Protein AF-0000000066665500 (afdb_homodimer)

Structure (mmCIF, N/CA/C/O backbone):
data_AF-0000000066665500-model_v1
#
loop_
_entity.id
_entity.type
_entity.pdbx_description
1 polymer 'Putative HTH-type transcriptional regulator ybzH'
#
loop_
_atom_site.group_PDB
_atom_site.id
_atom_site.type_symbol
_atom_site.label_atom_id
_atom_site.label_alt_id
_atom_site.label_comp_id
_atom_site.label_asym_id
_atom_site.label_entity_id
_atom_site.label_seq_id
_atom_site.pdbx_PDB_ins_code
_atom_site.Cartn_x
_atom_site.Cartn_y
_atom_site.Cartn_z
_atom_site.occupancy
_atom_site.B_iso_or_equiv
_atom_site.auth_seq_id
_atom_site.auth_comp_id
_atom_site.auth_asym_id
_atom_site.auth_atom_id
_atom_site.pdbx_PDB_model_num
ATOM 1 N N . MET A 1 1 ? -3.531 8.367 -9.125 1 62.59 1 MET A N 1
ATOM 2 C CA . MET A 1 1 ? -2.086 8.25 -8.945 1 62.59 1 MET A CA 1
ATOM 3 C C . MET A 1 1 ? -1.649 6.789 -8.984 1 62.59 1 MET A C 1
ATOM 5 O O . MET A 1 1 ? -2.24 5.941 -8.312 1 62.59 1 MET A O 1
ATOM 9 N N . PRO A 1 2 ? -0.661 6.43 -9.938 1 83.44 2 PRO A N 1
ATOM 10 C CA . PRO A 1 2 ? -0.211 5.043 -10.078 1 83.44 2 PRO A CA 1
ATOM 11 C C . PRO A 1 2 ? 0.174 4.406 -8.742 1 83.44 2 PRO A C 1
ATOM 13 O O . PRO A 1 2 ? -0.09 3.221 -8.523 1 83.44 2 PRO A O 1
ATOM 16 N N . VAL A 1 3 ? 0.497 5.223 -7.816 1 91.31 3 VAL A N 1
ATOM 17 C CA . VAL A 1 3 ? 0.988 4.711 -6.543 1 91.31 3 VAL A CA 1
ATOM 18 C C . VAL A 1 3 ? -0.184 4.207 -5.699 1 91.31 3 VAL A C 1
ATOM 20 O O . VAL A 1 3 ? -0.068 3.199 -5 1 91.31 3 VAL A O 1
ATOM 23 N N . LEU A 1 4 ? -1.317 4.926 -5.844 1 94.5 4 LEU A N 1
ATOM 24 C CA . LEU A 1 4 ? -2.498 4.531 -5.082 1 94.5 4 LEU A CA 1
ATOM 25 C C . LEU A 1 4 ? -2.941 3.123 -5.457 1 94.5 4 LEU A C 1
ATOM 27 O O . LEU A 1 4 ? -3.146 2.279 -4.582 1 94.5 4 LEU A O 1
ATOM 31 N N . ASP A 1 5 ? -3.027 2.844 -6.699 1 95.44 5 ASP A N 1
ATOM 32 C CA . ASP A 1 5 ? -3.465 1.535 -7.176 1 95.44 5 ASP A CA 1
ATOM 33 C C . ASP A 1 5 ? -2.479 0.443 -6.77 1 95.44 5 ASP A C 1
ATOM 35 O O . ASP A 1 5 ? -2.883 -0.676 -6.449 1 95.44 5 ASP A O 1
ATOM 39 N N . GLU A 1 6 ? -1.251 0.781 -6.832 1 96.44 6 GLU A N 1
ATOM 40 C CA . GLU A 1 6 ? -0.214 -0.17 -6.441 1 96.44 6 GLU A CA 1
ATOM 41 C C . GLU A 1 6 ? -0.265 -0.462 -4.945 1 96.44 6 GLU A C 1
ATOM 43 O O . GLU A 1 6 ? -0.124 -1.613 -4.527 1 96.44 6 GLU A O 1
ATOM 48 N N . CYS A 1 7 ? -0.512 0.576 -4.156 1 96.56 7 CYS A N 1
ATOM 49 C CA . CYS A 1 7 ? -0.642 0.374 -2.717 1 96.56 7 CYS A CA 1
ATOM 50 C C . CYS A 1 7 ? -1.881 -0.451 -2.391 1 96.56 7 CYS A C 1
ATOM 52 O O . CYS A 1 7 ? -1.842 -1.321 -1.52 1 96.56 7 CYS A O 1
ATOM 54 N N . LYS A 1 8 ? -2.922 -0.231 -3.117 1 97.25 8 LYS A N 1
ATOM 55 C CA . LYS A 1 8 ? -4.133 -1.026 -2.947 1 97.25 8 LYS A CA 1
ATOM 56 C C . LYS A 1 8 ? -3.871 -2.498 -3.254 1 97.25 8 LYS A C 1
ATOM 58 O O . LYS A 1 8 ? -4.352 -3.381 -2.539 1 97.25 8 LYS A O 1
ATOM 63 N N . ALA A 1 9 ? -3.176 -2.658 -4.262 1 97.81 9 ALA A N 1
ATOM 64 C CA . ALA A 1 9 ? -2.873 -4.027 -4.672 1 97.81 9 ALA A CA 1
ATOM 65 C C . ALA A 1 9 ? -2.098 -4.766 -3.586 1 97.81 9 ALA A C 1
ATOM 67 O O . ALA A 1 9 ? -2.301 -5.965 -3.377 1 97.81 9 ALA A O 1
ATOM 68 N N . LEU A 1 10 ? -1.245 -4.082 -2.9 1 97.19 10 LEU A N 1
ATOM 69 C CA . LEU A 1 10 ? -0.374 -4.699 -1.904 1 97.19 10 LEU A CA 1
ATOM 70 C C . LEU A 1 10 ? -1.074 -4.789 -0.552 1 97.19 10 LEU A C 1
ATOM 72 O O . LEU A 1 10 ? -0.609 -5.492 0.348 1 97.19 10 LEU A O 1
ATOM 76 N N . ALA A 1 11 ? -2.201 -4.043 -0.414 1 97.38 11 ALA A N 1
ATOM 77 C CA . ALA A 1 11 ? -2.906 -3.967 0.862 1 97.38 11 ALA A CA 1
ATOM 78 C C . ALA A 1 11 ? -3.793 -5.191 1.071 1 97.38 11 ALA A C 1
ATOM 80 O O . ALA A 1 11 ? -4.965 -5.066 1.438 1 97.38 11 ALA A O 1
ATOM 81 N N . ASN A 1 12 ? -3.277 -6.328 0.796 1 97.56 12 ASN A N 1
ATOM 82 C CA . ASN A 1 12 ? -3.955 -7.613 0.946 1 97.56 12 ASN A CA 1
ATOM 83 C C . ASN A 1 12 ? -2.967 -8.734 1.264 1 97.56 12 ASN A C 1
ATOM 85 O O . ASN A 1 12 ? -1.97 -8.906 0.562 1 97.56 12 ASN A O 1
ATOM 89 N N . GLU A 1 13 ? -3.316 -9.461 2.309 1 96.69 13 GLU A N 1
ATOM 90 C CA . GLU A 1 13 ? -2.398 -10.484 2.797 1 96.69 13 GLU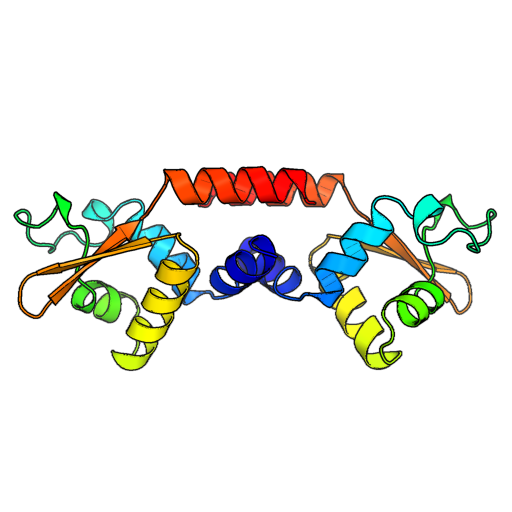 A CA 1
ATOM 91 C C . GLU A 1 13 ? -2.17 -11.562 1.743 1 96.69 13 GLU A C 1
ATOM 93 O O . GLU A 1 13 ? -1.034 -11.984 1.517 1 96.69 13 GLU A O 1
ATOM 98 N N . THR A 1 14 ? -3.184 -12.023 1.139 1 97.56 14 THR A N 1
ATOM 99 C CA . THR A 1 14 ? -3.084 -13.078 0.135 1 97.56 14 THR A CA 1
ATOM 100 C C . THR A 1 14 ? -2.238 -12.617 -1.049 1 97.56 14 THR A C 1
ATOM 102 O O . THR A 1 14 ? -1.395 -13.367 -1.544 1 97.56 14 THR A O 1
ATOM 105 N N . ARG A 1 15 ? -2.484 -11.43 -1.471 1 97.81 15 ARG A N 1
ATOM 106 C CA . ARG A 1 15 ? -1.729 -10.914 -2.607 1 97.81 15 ARG A CA 1
ATOM 107 C C . ARG A 1 15 ? -0.25 -10.781 -2.264 1 97.81 15 ARG A C 1
ATOM 109 O O . ARG A 1 15 ? 0.614 -11.039 -3.105 1 97.81 15 ARG A O 1
ATOM 116 N N . LEU A 1 16 ? 0.065 -10.414 -1.047 1 96.94 16 LEU A N 1
ATOM 117 C CA . LEU A 1 16 ? 1.457 -10.352 -0.616 1 96.94 16 LEU A CA 1
ATOM 118 C C . LEU A 1 16 ? 2.076 -11.75 -0.585 1 96.94 16 LEU A C 1
ATOM 120 O O . LEU A 1 16 ? 3.229 -11.93 -0.986 1 96.94 16 LEU A O 1
ATOM 124 N N . ARG A 1 17 ? 1.354 -12.688 -0.203 1 96.69 17 ARG A N 1
ATOM 125 C CA . ARG A 1 17 ? 1.838 -14.062 -0.164 1 96.69 17 ARG A CA 1
ATOM 126 C C . ARG A 1 17 ? 2.094 -14.594 -1.571 1 96.69 17 ARG A C 1
ATOM 128 O O . ARG A 1 17 ? 3.107 -15.25 -1.817 1 96.69 17 ARG A O 1
ATOM 135 N N . VAL A 1 18 ? 1.189 -14.273 -2.404 1 97.94 18 VAL A N 1
ATOM 136 C CA . VAL A 1 18 ? 1.33 -14.695 -3.795 1 97.94 18 VAL A CA 1
ATOM 137 C C . VAL A 1 18 ? 2.635 -14.148 -4.371 1 97.94 18 VAL A C 1
ATOM 139 O O . VAL A 1 18 ? 3.395 -14.883 -5.008 1 97.94 18 VAL A O 1
ATOM 142 N N . LEU A 1 19 ? 2.863 -12.93 -4.117 1 97.69 19 LEU A N 1
ATOM 143 C CA . LEU A 1 19 ? 4.094 -12.32 -4.621 1 97.69 19 LEU A CA 1
ATOM 144 C C . LEU A 1 19 ? 5.316 -12.992 -4.012 1 97.69 19 LEU A C 1
ATOM 146 O O . LEU A 1 19 ? 6.328 -13.188 -4.691 1 97.69 19 LEU A O 1
ATOM 150 N N . GLU A 1 20 ? 5.219 -13.281 -2.758 1 96.25 20 GLU A N 1
ATOM 151 C CA . GLU A 1 20 ? 6.305 -13.977 -2.078 1 96.25 20 GLU A CA 1
ATOM 152 C C . GLU A 1 20 ? 6.57 -15.336 -2.711 1 96.25 20 GLU A C 1
ATOM 154 O O . GLU A 1 20 ? 7.719 -15.695 -2.975 1 96.25 20 GLU A O 1
ATOM 159 N N . TRP A 1 21 ? 5.539 -16.078 -2.99 1 97.19 21 TRP A N 1
ATOM 160 C CA . TRP A 1 21 ? 5.676 -17.406 -3.586 1 97.19 21 TRP A CA 1
ATOM 161 C C . TRP A 1 21 ? 6.277 -17.312 -4.984 1 97.19 21 TRP A C 1
ATOM 163 O O . TRP A 1 21 ? 7.141 -18.125 -5.348 1 97.19 21 TRP A O 1
ATOM 173 N N . LEU A 1 22 ? 5.875 -16.312 -5.715 1 97 22 LEU A N 1
ATOM 174 C CA . LEU A 1 22 ? 6.285 -16.188 -7.113 1 97 22 LEU A CA 1
ATOM 175 C C . LEU A 1 22 ? 7.707 -15.648 -7.215 1 97 22 LEU A C 1
ATOM 177 O O . LEU A 1 22 ? 8.312 -15.68 -8.289 1 97 22 LEU A O 1
ATOM 181 N N . LYS A 1 23 ? 8.164 -15.133 -6.133 1 95.31 23 LYS A N 1
ATOM 182 C CA . LYS A 1 23 ? 9.562 -14.711 -6.094 1 95.31 23 LYS A CA 1
ATOM 183 C C . LYS A 1 23 ? 10.5 -15.906 -6.211 1 95.31 23 LYS A C 1
ATOM 185 O O . LYS A 1 23 ? 11.586 -15.797 -6.785 1 95.31 23 LYS A O 1
ATOM 190 N N . GLU A 1 24 ? 10.094 -17.016 -5.602 1 95 24 GLU A N 1
ATOM 191 C CA . GLU A 1 24 ? 10.836 -18.266 -5.66 1 95 24 GLU A CA 1
ATOM 192 C C . GLU A 1 24 ? 9.914 -19.438 -6.008 1 95 24 GLU A C 1
ATOM 194 O O . GLU A 1 24 ? 9.711 -20.344 -5.191 1 95 24 GLU A O 1
ATOM 199 N N . PRO A 1 25 ? 9.477 -19.5 -7.266 1 95.44 25 PRO A N 1
ATOM 200 C CA . PRO A 1 25 ? 8.461 -20.484 -7.641 1 95.44 25 PRO A CA 1
ATOM 201 C C . PRO A 1 25 ? 8.945 -21.922 -7.496 1 95.44 25 PRO A C 1
ATOM 203 O O . PRO A 1 25 ? 8.156 -22.812 -7.172 1 95.44 25 PRO A O 1
ATOM 206 N N . ASP A 1 26 ? 10.242 -22.156 -7.691 1 93.44 26 ASP A N 1
ATOM 207 C CA . ASP A 1 26 ? 10.773 -23.516 -7.613 1 93.44 26 ASP A CA 1
ATOM 208 C C . ASP A 1 26 ? 10.688 -24.062 -6.184 1 93.44 26 ASP A C 1
ATOM 210 O O . ASP A 1 26 ? 10.523 -25.266 -5.98 1 93.44 26 ASP A O 1
ATOM 214 N N . VAL A 1 27 ? 10.789 -23.172 -5.254 1 95.06 27 VAL A N 1
ATOM 215 C CA . VAL A 1 27 ? 10.742 -23.547 -3.844 1 95.06 27 VAL A CA 1
ATOM 216 C C . VAL A 1 27 ? 9.297 -23.719 -3.402 1 95.06 27 VAL A C 1
ATOM 218 O O . VAL A 1 27 ? 8.969 -24.672 -2.686 1 95.06 27 VAL A O 1
ATOM 221 N N . HIS A 1 28 ? 8.422 -22.922 -3.908 1 96.62 28 HIS A N 1
ATOM 222 C CA . HIS A 1 28 ? 7.059 -22.844 -3.381 1 96.62 28 HIS A CA 1
ATOM 223 C C . HIS A 1 28 ? 6.109 -23.719 -4.191 1 96.62 28 HIS A C 1
ATOM 225 O O . HIS A 1 28 ? 5.008 -24.047 -3.736 1 96.62 28 HIS A O 1
ATOM 231 N N . PHE A 1 29 ? 6.559 -23.984 -5.375 1 96.5 29 PHE A N 1
ATOM 232 C CA . PHE A 1 29 ? 5.785 -24.875 -6.242 1 96.5 29 PHE A CA 1
ATOM 233 C C . PHE A 1 29 ? 6.668 -25.953 -6.836 1 96.5 29 PHE A C 1
ATOM 235 O O . PHE A 1 29 ? 6.832 -26.031 -8.055 1 96.5 29 PHE A O 1
ATOM 242 N N . PRO A 1 30 ? 7.145 -26.781 -6.066 1 90.5 30 PRO A N 1
ATOM 243 C CA . PRO A 1 30 ? 8.039 -27.828 -6.562 1 90.5 30 PRO A CA 1
ATOM 244 C C . PRO A 1 30 ? 7.359 -28.75 -7.582 1 90.5 30 PRO A C 1
ATOM 246 O O . PRO A 1 30 ? 8.031 -29.312 -8.445 1 90.5 30 PRO A O 1
ATOM 249 N N . GLY A 1 31 ? 6.105 -28.969 -7.559 1 85.06 31 GLY A N 1
ATOM 250 C CA . GLY A 1 31 ? 5.379 -29.844 -8.453 1 85.06 31 GLY A CA 1
ATOM 251 C C . GLY A 1 31 ? 5 -29.188 -9.766 1 85.06 31 GLY A C 1
ATOM 252 O O . GLY A 1 31 ? 4.281 -29.781 -10.578 1 85.06 31 GLY A O 1
ATOM 253 N N . ARG A 1 32 ? 5.504 -27.969 -9.938 1 81.38 32 ARG A N 1
ATOM 254 C CA . ARG A 1 32 ? 5.145 -27.297 -11.18 1 81.38 32 ARG A CA 1
ATOM 255 C C . ARG A 1 32 ? 5.836 -27.953 -12.375 1 81.38 32 ARG A C 1
ATOM 257 O O . ARG A 1 32 ? 6.871 -28.609 -12.227 1 81.38 32 ARG A O 1
ATOM 264 N N . ALA A 1 33 ? 5.199 -28.031 -13.414 1 81.62 33 ALA A N 1
ATOM 265 C CA . ALA A 1 33 ? 5.742 -28.656 -14.617 1 81.62 33 ALA A CA 1
ATOM 266 C C . ALA A 1 33 ? 6.969 -27.891 -15.125 1 81.62 33 ALA A C 1
ATOM 268 O O . ALA A 1 33 ? 6.926 -26.672 -15.305 1 81.62 33 ALA A O 1
ATOM 269 N N . CYS A 1 34 ? 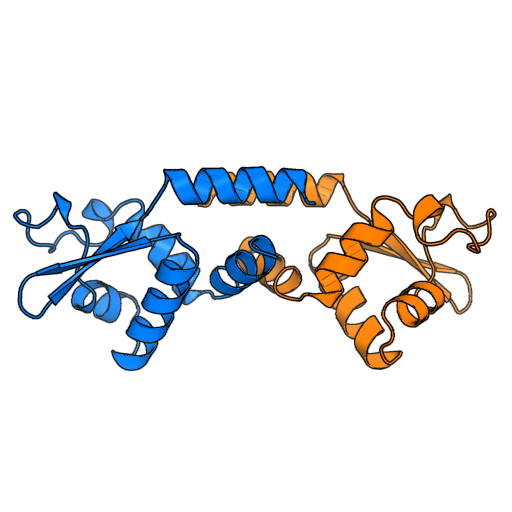8.016 -28.516 -15.375 1 77.31 34 CYS A N 1
ATOM 270 C CA . CYS A 1 34 ? 9.289 -27.938 -15.789 1 77.31 34 CYS A CA 1
ATOM 271 C C . CYS A 1 34 ? 9.172 -27.281 -17.156 1 77.31 34 CYS A C 1
ATOM 273 O O . CYS A 1 34 ? 9.828 -26.266 -17.422 1 77.31 34 CYS A O 1
ATOM 275 N N . ASP A 1 35 ? 8.273 -27.766 -17.984 1 80.75 35 ASP A N 1
ATOM 276 C CA . ASP A 1 35 ? 8.156 -27.297 -19.359 1 80.75 35 ASP A CA 1
ATOM 277 C C . ASP A 1 35 ? 7.539 -25.891 -19.406 1 80.75 35 ASP A C 1
ATOM 279 O O . ASP A 1 35 ? 7.68 -25.188 -20.391 1 80.75 35 ASP A O 1
ATOM 283 N N . THR A 1 36 ? 6.988 -25.484 -18.312 1 81.56 36 THR A N 1
ATOM 284 C CA . THR A 1 36 ? 6.316 -24.188 -18.297 1 81.56 36 THR A CA 1
ATOM 285 C C . THR A 1 36 ? 7.031 -23.219 -17.359 1 81.56 36 THR A C 1
ATOM 287 O O . THR A 1 36 ? 6.496 -22.172 -17.016 1 81.56 36 THR A O 1
ATOM 290 N N . ALA A 1 37 ? 8.219 -23.578 -17.016 1 85 37 ALA A N 1
ATOM 291 C CA . ALA A 1 37 ? 8.977 -22.781 -16.047 1 85 37 ALA A CA 1
ATOM 292 C C . ALA A 1 37 ? 9.141 -21.344 -16.516 1 85 37 ALA A C 1
ATOM 294 O O . ALA A 1 37 ? 9.102 -20.406 -15.711 1 85 37 ALA A O 1
ATOM 295 N N . GLU A 1 38 ? 9.305 -21.219 -17.797 1 88.88 38 GLU A N 1
ATOM 296 C CA . GLU A 1 38 ? 9.523 -19.875 -18.344 1 88.88 38 GLU A CA 1
ATOM 297 C C . GLU A 1 38 ? 8.25 -19.047 -18.297 1 88.88 38 GLU A C 1
ATOM 299 O O . GLU A 1 38 ? 8.312 -17.812 -18.219 1 88.88 38 GLU A O 1
ATOM 304 N N . LEU A 1 39 ? 7.137 -19.75 -18.266 1 92.5 39 LEU A N 1
ATOM 305 C CA . LEU A 1 39 ? 5.848 -19.062 -18.25 1 92.5 39 LEU A CA 1
ATOM 306 C C . LEU A 1 39 ? 5.461 -18.656 -16.844 1 92.5 39 LEU A C 1
ATOM 308 O O . LEU A 1 39 ? 4.648 -17.75 -16.641 1 92.5 39 LEU A O 1
ATOM 312 N N . GLY A 1 40 ? 6.023 -19.344 -15.859 1 95.44 40 GLY A N 1
ATOM 313 C CA . GLY A 1 40 ? 5.691 -19.094 -14.461 1 95.44 40 GLY A CA 1
ATOM 314 C C . GLY A 1 40 ? 4.863 -20.188 -13.828 1 95.44 40 GLY A C 1
ATOM 315 O O . GLY A 1 40 ? 5.121 -21.375 -14.047 1 95.44 40 GLY A O 1
ATOM 316 N N . VAL A 1 41 ? 3.979 -19.797 -12.938 1 97.31 41 VAL A N 1
ATOM 317 C CA . VAL A 1 41 ? 3.141 -20.734 -12.195 1 97.31 41 VAL A CA 1
ATOM 318 C C . VAL A 1 41 ? 1.683 -20.562 -12.617 1 97.31 41 VA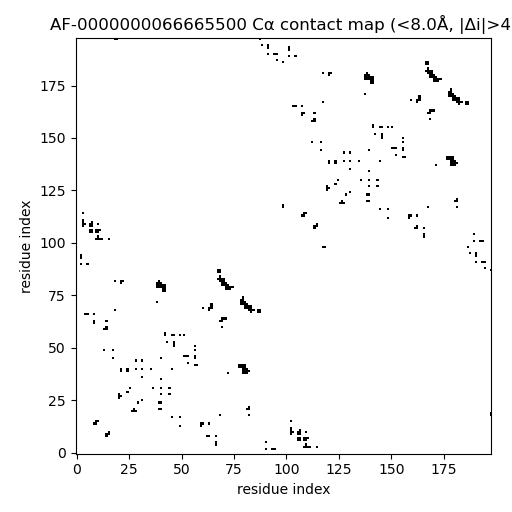L A C 1
ATOM 320 O O . VAL A 1 41 ? 1.195 -19.438 -12.758 1 97.31 41 VAL A O 1
ATOM 323 N N . CYS A 1 42 ? 0.977 -21.688 -12.875 1 96.5 42 CYS A N 1
ATOM 324 C CA . CYS A 1 42 ? -0.404 -21.578 -13.336 1 96.5 42 CYS A CA 1
ATOM 325 C C . CYS A 1 42 ? -1.329 -21.172 -12.195 1 96.5 42 CYS A C 1
ATOM 327 O O . CYS A 1 42 ? -1.071 -21.5 -11.031 1 96.5 42 CYS A O 1
ATOM 329 N N . ALA A 1 43 ? -2.406 -20.516 -12.539 1 96.75 43 ALA A N 1
ATOM 330 C CA . ALA A 1 43 ? -3.363 -19.984 -11.57 1 96.75 43 ALA A CA 1
ATOM 331 C C . ALA A 1 43 ? -3.885 -21.109 -10.664 1 96.75 43 ALA A C 1
ATO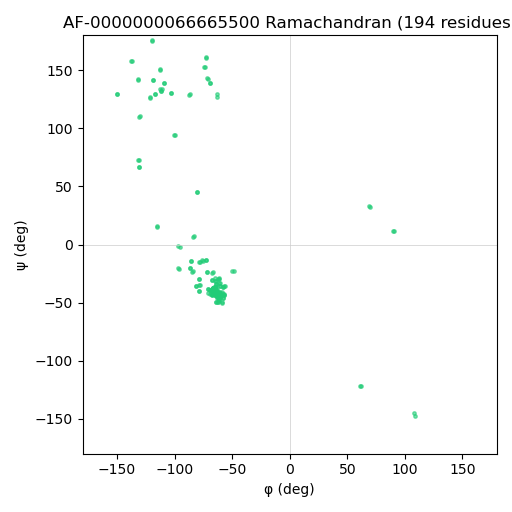M 333 O O . ALA A 1 43 ? -4.164 -20.875 -9.484 1 96.75 43 ALA A O 1
ATOM 334 N N . GLY A 1 44 ? -4.055 -22.281 -11.195 1 96.12 44 GLY A N 1
ATOM 335 C CA . GLY A 1 44 ? -4.578 -23.391 -10.422 1 96.12 44 GLY A CA 1
ATOM 336 C C . GLY A 1 44 ? -3.699 -23.781 -9.25 1 96.12 44 GLY A C 1
ATOM 337 O O . GLY A 1 44 ? -4.199 -24.016 -8.148 1 96.12 44 GLY A O 1
ATOM 338 N N . LEU A 1 45 ? -2.391 -23.859 -9.484 1 96.56 45 LEU A N 1
ATOM 339 C CA . LEU A 1 45 ? -1.449 -24.172 -8.414 1 96.56 45 LEU A CA 1
ATOM 340 C C . LEU A 1 45 ? -1.429 -23.062 -7.363 1 96.56 45 LEU A C 1
ATOM 342 O O . LEU A 1 45 ? -1.351 -23.344 -6.164 1 96.56 45 LEU A O 1
ATOM 346 N N . ILE A 1 46 ? -1.479 -21.828 -7.832 1 97.69 46 ILE A N 1
ATOM 347 C CA . ILE A 1 46 ? -1.519 -20.703 -6.918 1 97.69 46 ILE A CA 1
ATOM 348 C C . ILE A 1 46 ? -2.781 -20.766 -6.062 1 97.69 46 ILE A C 1
ATOM 350 O O . ILE A 1 46 ? -2.729 -20.547 -4.852 1 97.69 46 ILE A O 1
ATOM 354 N N . GLN A 1 47 ? -3.859 -21.094 -6.703 1 98 47 GLN A N 1
ATOM 355 C CA . GLN A 1 47 ? -5.141 -21.219 -6.02 1 98 47 GLN A CA 1
ATOM 356 C C . GLN A 1 47 ? -5.078 -22.266 -4.918 1 98 47 GLN A C 1
ATOM 358 O O . GLN A 1 47 ? -5.523 -22.031 -3.795 1 98 47 GLN A O 1
ATOM 363 N N . GLN A 1 48 ? -4.586 -23.438 -5.227 1 97.25 48 GLN A N 1
ATOM 364 C CA . GLN A 1 48 ? -4.469 -24.531 -4.273 1 97.25 48 GLN A CA 1
ATOM 365 C C . GLN A 1 48 ? -3.639 -24.125 -3.062 1 97.25 48 GLN A C 1
ATOM 367 O O . GLN A 1 48 ? -4.039 -24.359 -1.92 1 97.25 48 GLN A O 1
ATOM 372 N N . LYS A 1 49 ? -2.584 -23.453 -3.344 1 97.56 49 LYS A N 1
ATOM 373 C CA . LYS A 1 49 ? -1.704 -23.062 -2.248 1 97.56 49 LYS A CA 1
ATOM 374 C C . LYS A 1 49 ? -2.352 -21.984 -1.388 1 97.56 49 LYS A C 1
ATOM 376 O O . LYS A 1 49 ? -2.209 -21.984 -0.164 1 97.56 49 LYS A O 1
ATOM 381 N N . ALA A 1 50 ? -2.998 -21.016 -1.992 1 97.75 50 ALA A N 1
ATOM 382 C CA . ALA A 1 50 ? -3.652 -19.922 -1.281 1 97.75 50 ALA A CA 1
ATOM 383 C C . ALA A 1 50 ? -4.84 -20.438 -0.469 1 97.75 50 ALA A C 1
ATOM 385 O O . ALA A 1 50 ? -5.281 -19.766 0.475 1 97.75 50 ALA A O 1
ATOM 386 N N . GLY A 1 51 ? -5.383 -21.547 -0.863 1 97.88 51 GLY A N 1
ATOM 387 C CA . GLY A 1 51 ? -6.516 -22.125 -0.152 1 97.88 51 GLY A CA 1
ATOM 388 C C . GLY A 1 51 ? -7.785 -21.297 -0.299 1 97.88 51 GLY A C 1
ATOM 389 O O . GLY A 1 51 ? -8.539 -21.141 0.663 1 97.88 51 GLY A O 1
ATOM 390 N N . THR A 1 52 ? -7.961 -20.672 -1.405 1 97.12 52 THR A N 1
ATOM 391 C CA . THR A 1 52 ? -9.133 -19.859 -1.689 1 97.12 52 THR A CA 1
ATOM 392 C C . THR A 1 52 ? -9.891 -20.391 -2.896 1 97.12 52 THR A C 1
ATOM 394 O O . THR A 1 52 ? -9.477 -21.375 -3.51 1 97.12 52 THR A O 1
ATOM 397 N N . SER A 1 53 ? -10.984 -19.797 -3.18 1 97.94 53 SER A N 1
ATOM 398 C CA . SER A 1 53 ? -11.75 -20.172 -4.363 1 97.94 53 SER A CA 1
ATOM 399 C C . SER A 1 53 ? -11.062 -19.688 -5.641 1 97.94 53 SER A C 1
ATOM 401 O O . SER A 1 53 ? -10.219 -18.797 -5.594 1 97.94 53 SER A O 1
ATOM 403 N N . ALA A 1 54 ? -11.445 -20.297 -6.703 1 96.62 54 ALA A N 1
ATOM 404 C CA . ALA A 1 54 ? -10.938 -19.891 -8.008 1 96.62 54 ALA A CA 1
ATOM 405 C C . ALA A 1 54 ? -11.305 -18.453 -8.32 1 96.62 54 ALA A C 1
ATOM 407 O O . ALA A 1 54 ? -10.508 -17.703 -8.906 1 96.62 54 ALA A O 1
ATOM 408 N N . SER A 1 55 ? -12.484 -18.062 -8 1 97.5 55 SER A N 1
ATOM 409 C CA . SER A 1 55 ? -12.922 -16.688 -8.234 1 97.5 55 SER A CA 1
ATOM 410 C C . SER A 1 55 ? -12.094 -15.703 -7.414 1 97.5 55 SER A C 1
ATOM 412 O O . SER A 1 55 ? -11.703 -14.648 -7.914 1 97.5 55 SER A O 1
ATOM 414 N N . THR A 1 56 ? -11.828 -16.031 -6.164 1 97.88 56 THR A N 1
ATOM 415 C CA . THR A 1 56 ? -11.078 -15.164 -5.27 1 97.88 56 THR A CA 1
ATOM 416 C C . THR A 1 56 ? -9.648 -14.977 -5.762 1 97.88 56 THR A C 1
ATOM 418 O O . THR A 1 56 ? -9.164 -13.852 -5.875 1 97.88 56 THR A O 1
ATOM 421 N N . ILE A 1 57 ? -9.078 -16.109 -6.043 1 98.19 57 ILE A N 1
ATOM 422 C CA . ILE A 1 57 ? -7.688 -16.016 -6.465 1 98.19 57 ILE A CA 1
ATOM 423 C C . ILE A 1 57 ? -7.602 -15.312 -7.816 1 98.19 57 ILE A C 1
ATOM 425 O O . ILE A 1 57 ? -6.656 -14.57 -8.078 1 98.19 57 ILE A O 1
ATOM 429 N N . SER A 1 58 ? -8.516 -15.555 -8.711 1 98.12 58 SER A N 1
ATOM 430 C CA . SER A 1 58 ? -8.547 -14.867 -9.992 1 98.12 58 SER A CA 1
ATOM 431 C C . SER A 1 58 ? -8.617 -13.359 -9.812 1 98.12 58 SER A C 1
ATOM 433 O O . SER A 1 58 ? -7.902 -12.609 -10.492 1 98.12 58 SER A O 1
ATOM 435 N N . THR A 1 59 ? -9.445 -12.938 -8.898 1 98.38 59 THR A N 1
ATOM 436 C CA . THR A 1 59 ? -9.57 -11.516 -8.594 1 98.38 59 THR A CA 1
ATOM 437 C C . THR A 1 59 ? -8.25 -10.953 -8.078 1 98.38 59 THR A C 1
ATOM 439 O O . THR A 1 59 ? -7.809 -9.891 -8.523 1 98.38 59 THR A O 1
ATOM 442 N N . HIS A 1 60 ? -7.598 -11.664 -7.168 1 98.56 60 HIS A N 1
ATOM 443 C CA . HIS A 1 60 ? -6.324 -11.211 -6.617 1 98.56 60 HIS A CA 1
ATOM 444 C C . HIS A 1 60 ? -5.254 -11.125 -7.699 1 98.56 60 HIS A C 1
ATOM 446 O O . HIS A 1 60 ? -4.523 -10.133 -7.781 1 98.56 60 HIS A O 1
ATOM 452 N N . LEU A 1 61 ? -5.211 -12.141 -8.555 1 98.5 61 LEU A N 1
ATOM 453 C CA . LEU A 1 61 ? -4.219 -12.18 -9.625 1 98.5 61 LEU A CA 1
ATOM 454 C C . LEU A 1 61 ? -4.477 -11.07 -10.641 1 98.5 61 LEU A C 1
ATOM 456 O O . LEU A 1 61 ? -3.533 -10.461 -11.156 1 98.5 61 LEU A O 1
ATOM 460 N N . ALA A 1 62 ? -5.742 -10.812 -10.898 1 98.44 62 ALA A N 1
ATOM 461 C CA . ALA A 1 62 ? -6.094 -9.727 -11.805 1 98.44 62 ALA A CA 1
ATOM 462 C C . ALA A 1 62 ? -5.656 -8.375 -11.242 1 98.44 62 ALA A C 1
ATOM 464 O O . ALA A 1 62 ? -5.141 -7.531 -11.977 1 98.44 62 ALA A O 1
ATOM 465 N N . ILE A 1 63 ? -5.871 -8.164 -10.023 1 98.38 63 ILE A N 1
ATOM 466 C CA . ILE A 1 63 ? -5.484 -6.922 -9.359 1 98.38 63 ILE A CA 1
ATOM 467 C C . ILE A 1 63 ? -3.969 -6.754 -9.422 1 98.38 63 ILE A C 1
ATOM 469 O O . ILE A 1 63 ? -3.467 -5.684 -9.766 1 98.38 63 ILE A O 1
ATOM 473 N N . LEU A 1 64 ? -3.209 -7.816 -9.125 1 98.31 64 LEU A N 1
ATOM 474 C CA . LEU A 1 64 ? -1.751 -7.785 -9.156 1 98.31 64 LEU A CA 1
ATOM 475 C C . LEU A 1 64 ? -1.243 -7.527 -10.578 1 98.31 64 LEU A C 1
ATOM 477 O O . LEU A 1 64 ? -0.257 -6.812 -10.766 1 98.31 64 LEU A O 1
ATOM 481 N N . GLN A 1 65 ? -1.95 -8.125 -11.5 1 98.25 65 GLN A N 1
ATOM 482 C CA . GLN A 1 65 ? -1.568 -7.945 -12.898 1 98.25 65 GLN A CA 1
ATOM 483 C C . GLN A 1 65 ? -1.803 -6.508 -13.359 1 98.25 65 GLN A C 1
ATOM 485 O O . GLN A 1 65 ? -0.946 -5.914 -14.016 1 98.25 65 GLN A O 1
ATOM 490 N N . ARG A 1 66 ? -2.906 -5.941 -13 1 97.25 66 ARG A N 1
ATOM 491 C CA . ARG A 1 66 ? -3.229 -4.566 -13.359 1 97.25 66 ARG A CA 1
ATOM 492 C C . ARG A 1 66 ? -2.246 -3.588 -12.727 1 97.25 66 ARG A C 1
ATOM 494 O O . ARG A 1 66 ? -1.903 -2.566 -13.328 1 97.25 66 ARG A O 1
ATOM 501 N N . ALA A 1 67 ? -1.802 -3.924 -11.578 1 97.31 67 ALA A N 1
ATOM 502 C CA . ALA A 1 67 ? -0.829 -3.086 -10.883 1 97.31 67 ALA A CA 1
ATOM 503 C C . ALA A 1 67 ? 0.566 -3.252 -11.484 1 97.31 67 ALA A C 1
ATOM 505 O O . ALA A 1 67 ? 1.49 -2.516 -11.133 1 97.31 67 ALA A O 1
ATOM 506 N N . GLY A 1 68 ? 0.716 -4.234 -12.273 1 97.12 68 GLY A N 1
ATOM 507 C CA . GLY A 1 68 ? 1.98 -4.473 -12.945 1 97.12 68 GLY A CA 1
ATOM 508 C C . GLY A 1 68 ? 2.924 -5.355 -12.156 1 97.12 68 GLY A C 1
ATOM 509 O O . GLY A 1 68 ? 4.105 -5.465 -12.484 1 97.12 68 GLY A O 1
ATOM 510 N N . PHE A 1 69 ? 2.486 -6 -11.109 1 97.88 69 PHE A N 1
ATOM 511 C CA . PHE A 1 69 ? 3.367 -6.746 -10.219 1 97.88 69 PHE A CA 1
ATOM 512 C C . PHE A 1 69 ? 3.572 -8.172 -10.727 1 97.88 69 PHE A C 1
ATOM 514 O O . PHE A 1 69 ? 4.566 -8.812 -10.391 1 97.88 69 PHE A O 1
ATOM 521 N N . VAL A 1 70 ? 2.633 -8.641 -11.602 1 98.25 70 VAL A N 1
ATOM 522 C CA . VAL A 1 70 ? 2.775 -9.945 -12.25 1 98.25 70 VAL A CA 1
ATOM 523 C C . VAL A 1 70 ? 2.375 -9.836 -13.719 1 98.25 70 VAL A C 1
ATOM 525 O O . VAL A 1 70 ? 1.667 -8.906 -14.109 1 98.25 70 VAL A O 1
ATOM 528 N N . THR A 1 71 ? 2.855 -10.734 -14.453 1 97.94 71 THR A N 1
ATOM 529 C CA . THR A 1 71 ? 2.469 -10.891 -15.852 1 97.94 71 THR A CA 1
ATOM 530 C C . THR A 1 71 ? 1.786 -12.242 -16.078 1 97.94 71 THR A C 1
ATOM 532 O O . THR A 1 71 ? 2.27 -13.273 -15.602 1 97.94 71 THR A O 1
ATOM 535 N N . GLY A 1 72 ? 0.657 -12.195 -16.703 1 97.31 72 GLY A N 1
ATOM 536 C CA . GLY A 1 72 ? -0.075 -13.406 -17.031 1 97.31 72 GLY A CA 1
ATOM 537 C C . GLY A 1 72 ? 0.046 -13.805 -18.5 1 97.31 72 GLY A C 1
ATOM 538 O O . GLY A 1 72 ? -0.028 -12.953 -19.375 1 97.31 72 GLY A O 1
ATOM 539 N N . THR A 1 73 ? 0.368 -15.039 -18.766 1 96.44 73 THR A N 1
ATOM 540 C CA . THR A 1 73 ? 0.441 -15.586 -20.125 1 96.44 73 THR A CA 1
ATOM 541 C C . THR A 1 73 ? -0.51 -16.766 -20.281 1 96.44 73 THR A C 1
ATOM 543 O O . THR A 1 73 ? -0.455 -17.719 -19.5 1 96.44 73 THR A O 1
ATOM 546 N N . ARG A 1 74 ? -1.327 -16.641 -21.281 1 95.19 74 ARG A N 1
ATOM 547 C CA . ARG A 1 74 ? -2.287 -17.719 -21.516 1 95.19 74 ARG A CA 1
ATOM 548 C C . ARG A 1 74 ? -1.688 -18.812 -22.391 1 95.19 74 ARG A C 1
ATOM 550 O O . ARG A 1 74 ? -1.046 -18.531 -23.406 1 95.19 74 ARG A O 1
ATOM 557 N N . ARG A 1 75 ? -1.771 -20.016 -22 1 92.19 75 ARG A N 1
ATOM 558 C CA . ARG A 1 75 ? -1.408 -21.203 -22.75 1 92.19 75 ARG A CA 1
ATOM 559 C C . ARG A 1 75 ?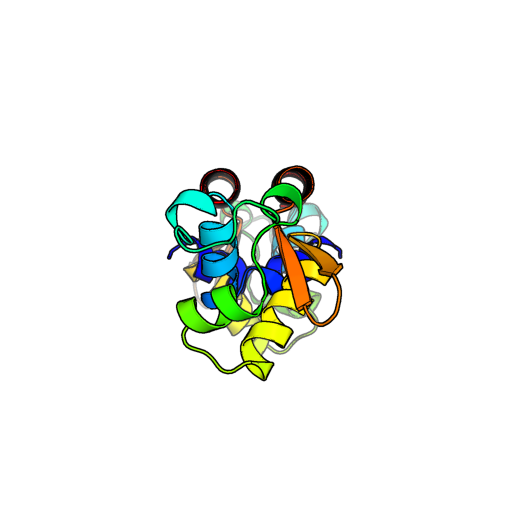 -2.527 -22.234 -22.703 1 92.19 75 ARG A C 1
ATOM 561 O O . ARG A 1 75 ? -2.699 -22.938 -21.703 1 92.19 75 ARG A O 1
ATOM 568 N N . GLY A 1 76 ? -3.174 -22.391 -23.938 1 91.44 76 GLY A N 1
ATOM 569 C CA . GLY A 1 76 ? -4.324 -23.281 -23.922 1 91.44 76 GLY A CA 1
ATOM 570 C C . GLY A 1 76 ? -5.43 -22.812 -22.984 1 91.44 76 GLY A C 1
ATOM 571 O O . GLY A 1 76 ? -5.898 -21.672 -23.109 1 91.44 76 GLY A O 1
ATOM 572 N N . GLN A 1 77 ? -5.805 -23.609 -22.031 1 91.5 77 GLN A N 1
ATOM 573 C CA . GLN A 1 77 ? -6.898 -23.281 -21.125 1 91.5 77 GLN A CA 1
ATOM 574 C C . GLN A 1 77 ? -6.379 -22.656 -19.828 1 91.5 77 GLN A C 1
ATOM 576 O O . GLN A 1 77 ? -7.164 -22.219 -18.984 1 91.5 77 GLN A O 1
ATOM 581 N N . TRP A 1 78 ? -5.078 -22.609 -19.812 1 92.94 78 TRP A N 1
ATOM 582 C CA . TRP A 1 78 ? -4.504 -22.172 -18.547 1 92.94 78 TRP A CA 1
ATOM 583 C C . TRP A 1 78 ? -3.832 -20.812 -18.703 1 92.94 78 TRP A C 1
ATOM 585 O O . TRP A 1 78 ? -3.414 -20.438 -19.797 1 92.94 78 TRP A O 1
ATOM 595 N N . ILE A 1 79 ? -3.846 -20.094 -17.547 1 96.62 79 ILE A N 1
ATOM 596 C CA . ILE A 1 79 ? -3.061 -18.859 -17.453 1 96.62 79 ILE A CA 1
ATOM 597 C C . ILE A 1 79 ? -1.91 -19.062 -16.469 1 96.62 79 ILE A C 1
ATOM 599 O O . ILE A 1 79 ? -2.109 -19.578 -15.367 1 96.62 79 ILE A O 1
ATOM 603 N N . TYR A 1 80 ? -0.707 -18.656 -16.922 1 97.25 80 TYR A N 1
ATOM 604 C CA . TYR A 1 80 ? 0.498 -18.734 -16.109 1 97.25 80 TYR A CA 1
ATOM 605 C C . TYR A 1 80 ? 0.967 -17.344 -15.688 1 97.25 80 TYR A C 1
ATOM 607 O O . TYR A 1 80 ? 0.943 -16.406 -16.484 1 97.25 80 TYR A O 1
ATOM 615 N N . TYR A 1 81 ? 1.395 -17.25 -14.438 1 97.94 81 TYR A N 1
ATOM 616 C CA . TYR A 1 81 ? 1.78 -15.953 -13.891 1 97.94 81 TYR A CA 1
ATOM 617 C C . TYR A 1 81 ? 3.246 -15.953 -13.477 1 97.94 81 TYR A C 1
ATOM 619 O O . TYR A 1 81 ? 3.736 -16.938 -12.906 1 97.94 81 TYR A O 1
ATOM 627 N N . ARG A 1 82 ? 3.895 -14.844 -13.727 1 97.06 82 ARG A N 1
ATOM 628 C CA . ARG A 1 82 ? 5.266 -14.578 -13.297 1 97.06 82 ARG A CA 1
ATOM 629 C C . ARG A 1 82 ? 5.375 -13.211 -12.641 1 97.06 82 ARG A C 1
ATOM 631 O O . ARG A 1 82 ? 4.742 -12.25 -13.078 1 97.06 82 ARG A O 1
ATOM 638 N N . ARG A 1 83 ? 6.156 -13.203 -11.664 1 96.56 83 ARG A N 1
ATOM 639 C CA . ARG A 1 83 ? 6.398 -11.938 -10.984 1 96.56 83 ARG A CA 1
ATOM 640 C C . ARG A 1 83 ? 7.207 -10.992 -11.867 1 96.56 83 ARG A C 1
ATOM 642 O O . ARG A 1 83 ? 8.102 -11.422 -12.594 1 96.56 83 ARG A O 1
ATOM 649 N N . ASP A 1 84 ? 6.859 -9.695 -11.883 1 96.69 84 ASP A N 1
ATOM 650 C CA . ASP A 1 84 ? 7.621 -8.68 -12.602 1 96.69 84 ASP A CA 1
ATOM 651 C C . ASP A 1 84 ? 8.523 -7.902 -11.648 1 96.69 84 ASP A C 1
ATOM 653 O O . ASP A 1 84 ? 8.164 -6.816 -11.188 1 96.69 84 ASP A O 1
ATOM 657 N N . ASP A 1 85 ? 9.734 -8.312 -11.531 1 95.12 85 ASP A N 1
ATOM 658 C CA . ASP A 1 85 ? 10.664 -7.766 -10.547 1 95.12 85 ASP A CA 1
ATOM 659 C C . ASP A 1 85 ? 11.086 -6.348 -10.922 1 95.12 85 ASP A C 1
ATOM 661 O O . ASP A 1 85 ? 11.281 -5.5 -10.047 1 95.12 85 ASP A O 1
ATOM 665 N N . ALA A 1 86 ? 11.258 -6.18 -12.164 1 95.62 86 ALA A N 1
ATOM 666 C CA . ALA A 1 86 ? 11.648 -4.848 -12.617 1 95.62 86 ALA A CA 1
ATOM 667 C C . ALA A 1 86 ? 10.578 -3.812 -12.273 1 95.62 86 ALA A C 1
ATOM 669 O O . ALA A 1 86 ? 10.898 -2.717 -11.805 1 95.62 86 ALA A O 1
ATOM 670 N N . ARG A 1 87 ? 9.344 -4.188 -12.469 1 95 87 ARG A N 1
ATOM 671 C CA . ARG A 1 87 ? 8.242 -3.277 -12.18 1 95 87 ARG A CA 1
ATOM 672 C C . ARG A 1 87 ? 8.102 -3.037 -10.68 1 95 87 ARG A C 1
ATOM 674 O O . ARG A 1 87 ? 7.805 -1.919 -10.25 1 95 87 ARG A O 1
ATOM 681 N N . ILE A 1 88 ? 8.289 -4.031 -9.938 1 95.19 88 ILE A N 1
ATOM 682 C CA . ILE A 1 88 ? 8.195 -3.918 -8.484 1 95.19 88 ILE A CA 1
ATOM 683 C C . ILE A 1 88 ? 9.297 -2.986 -7.973 1 95.19 88 ILE A C 1
ATOM 685 O O . ILE A 1 88 ? 9.039 -2.127 -7.125 1 95.19 88 ILE A O 1
ATOM 689 N N . ARG A 1 89 ? 10.477 -3.119 -8.523 1 93.94 89 ARG A N 1
ATOM 690 C CA . ARG A 1 89 ? 11.578 -2.24 -8.148 1 93.94 89 ARG A CA 1
ATOM 691 C C . ARG A 1 89 ? 11.273 -0.792 -8.516 1 93.94 89 ARG A C 1
ATOM 693 O O . ARG A 1 89 ? 11.547 0.122 -7.738 1 93.94 89 ARG A O 1
ATOM 700 N N . ALA A 1 90 ? 10.734 -0.6 -9.656 1 94.12 90 ALA A N 1
ATOM 701 C CA . ALA A 1 90 ? 10.375 0.741 -10.109 1 94.12 90 ALA A CA 1
ATOM 702 C C . ALA A 1 90 ? 9.312 1.356 -9.203 1 94.12 90 ALA A C 1
ATOM 704 O O . ALA A 1 90 ? 9.383 2.541 -8.867 1 94.12 90 ALA A O 1
ATOM 705 N N . PHE A 1 91 ? 8.383 0.553 -8.836 1 94.75 91 PHE A N 1
ATOM 706 C CA . PHE A 1 91 ? 7.324 1.005 -7.941 1 94.75 91 PHE A CA 1
ATOM 707 C C . PHE A 1 91 ? 7.898 1.433 -6.598 1 94.75 91 PHE A C 1
ATOM 709 O O . PHE A 1 91 ? 7.586 2.516 -6.098 1 94.75 91 PHE A O 1
ATOM 716 N N . THR A 1 92 ? 8.727 0.589 -6.035 1 93.69 92 THR A N 1
ATOM 717 C CA . THR A 1 92 ? 9.266 0.893 -4.711 1 93.69 92 THR A CA 1
ATOM 718 C C . THR A 1 92 ? 10.148 2.139 -4.754 1 93.69 92 THR A C 1
ATOM 720 O O . THR A 1 92 ? 10.125 2.951 -3.83 1 93.69 92 THR A O 1
ATOM 723 N N . ALA A 1 93 ? 10.852 2.291 -5.801 1 92.19 93 ALA A N 1
ATOM 724 C CA . ALA A 1 93 ? 11.656 3.494 -5.988 1 92.19 93 ALA A CA 1
ATOM 725 C C . ALA A 1 93 ? 10.773 4.73 -6.117 1 92.19 93 ALA A C 1
ATOM 727 O O . ALA A 1 93 ? 11.07 5.777 -5.539 1 92.19 93 ALA A O 1
ATOM 728 N N . GLN A 1 94 ? 9.742 4.582 -6.859 1 92.12 94 GLN A N 1
ATOM 729 C CA . GLN A 1 94 ? 8.805 5.684 -7.035 1 92.12 94 GLN A CA 1
ATOM 730 C C . GLN A 1 94 ? 8.133 6.055 -5.715 1 92.12 94 GLN A C 1
ATOM 732 O O . GLN A 1 94 ? 7.949 7.238 -5.422 1 92.12 94 GLN A O 1
ATOM 737 N N . LEU A 1 95 ? 7.758 5.047 -5.02 1 92 95 LEU A N 1
ATOM 738 C CA . LEU A 1 95 ? 7.129 5.273 -3.723 1 92 95 LEU A CA 1
ATOM 739 C C . LEU A 1 95 ? 8.055 6.055 -2.797 1 92 95 LEU A C 1
ATOM 741 O O . LEU A 1 95 ? 7.609 6.977 -2.107 1 92 95 LEU A O 1
ATOM 745 N N . GLN A 1 96 ? 9.273 5.727 -2.82 1 88.5 96 GLN A N 1
ATOM 746 C CA . GLN A 1 96 ? 10.273 6.438 -2.027 1 88.5 96 GLN A CA 1
ATOM 747 C C . GLN A 1 96 ? 10.352 7.906 -2.432 1 88.5 96 GLN A C 1
ATOM 749 O O . GLN A 1 96 ? 10.523 8.781 -1.581 1 88.5 96 GLN A O 1
ATOM 754 N N . ARG A 1 97 ? 10.133 8.195 -3.674 1 87.44 97 ARG A N 1
ATOM 755 C CA . ARG A 1 97 ? 10.234 9.555 -4.195 1 87.44 97 ARG A CA 1
ATOM 756 C C . ARG A 1 97 ? 8.992 10.375 -3.844 1 87.44 97 ARG A C 1
ATOM 758 O O . ARG A 1 97 ? 9.102 11.555 -3.504 1 87.44 97 ARG A O 1
ATOM 765 N N . VAL A 1 98 ? 7.906 9.656 -3.969 1 86.19 98 VAL A N 1
ATOM 766 C CA . VAL A 1 98 ? 6.656 10.391 -3.809 1 86.19 98 VAL A CA 1
ATOM 767 C C . VAL A 1 98 ? 6.375 10.617 -2.324 1 86.19 98 VAL A C 1
ATOM 769 O O . VAL A 1 98 ? 5.762 11.625 -1.947 1 86.19 98 VAL A O 1
ATOM 772 N N . LEU A 1 99 ? 6.855 9.688 -1.547 1 87.44 99 LEU A N 1
ATOM 773 C CA . LEU A 1 99 ? 6.605 9.844 -0.118 1 87.44 99 LEU A CA 1
ATOM 774 C C . LEU A 1 99 ? 7.742 10.609 0.552 1 87.44 99 LEU A C 1
ATOM 776 O O . LEU A 1 99 ? 7.516 11.375 1.491 1 87.44 99 LEU A O 1
ATOM 780 N N . MET B 1 1 ? 2.018 -8.961 9.211 1 63.12 1 MET B N 1
ATOM 781 C CA . MET B 1 1 ? 3.26 -8.391 8.688 1 63.12 1 MET B CA 1
ATOM 782 C C . MET B 1 1 ? 3.203 -6.871 8.688 1 63.12 1 MET B C 1
ATOM 784 O O . MET B 1 1 ? 2.207 -6.281 8.258 1 63.12 1 MET B O 1
ATOM 788 N N . PRO B 1 2 ? 4.242 -6.18 9.375 1 83.5 2 PRO B N 1
ATOM 789 C CA . PRO B 1 2 ? 4.25 -4.719 9.453 1 83.5 2 PRO B CA 1
ATOM 790 C C . PRO B 1 2 ? 4.027 -4.051 8.102 1 83.5 2 PRO B C 1
ATOM 792 O O . PRO B 1 2 ? 3.348 -3.021 8.023 1 83.5 2 PRO B O 1
ATOM 795 N N . VAL B 1 3 ? 4.316 -4.77 7.07 1 91.44 3 VAL B N 1
ATOM 796 C CA . VAL B 1 3 ? 4.246 -4.176 5.738 1 91.44 3 VAL B CA 1
ATOM 797 C C . VAL B 1 3 ? 2.789 -4.117 5.281 1 91.44 3 VAL B C 1
ATOM 799 O O . VAL B 1 3 ? 2.379 -3.154 4.629 1 91.44 3 VAL B O 1
ATOM 802 N N . LEU B 1 4 ? 2.035 -5.152 5.699 1 94.62 4 LEU B N 1
ATOM 803 C CA . LEU B 1 4 ? 0.629 -5.191 5.312 1 94.62 4 LEU B CA 1
ATOM 804 C C . LEU B 1 4 ? -0.119 -3.982 5.863 1 94.62 4 LEU B C 1
ATOM 806 O O . LEU B 1 4 ? -0.815 -3.287 5.117 1 94.62 4 LEU B O 1
ATOM 810 N N . ASP B 1 5 ? 0.052 -3.686 7.09 1 95.44 5 ASP B N 1
ATOM 811 C CA . ASP B 1 5 ? -0.632 -2.564 7.73 1 95.44 5 ASP B CA 1
ATOM 812 C C . ASP B 1 5 ? -0.196 -1.234 7.121 1 95.44 5 ASP B C 1
ATOM 814 O O . ASP B 1 5 ? -1.007 -0.317 6.977 1 95.44 5 ASP B O 1
ATOM 818 N N . GLU B 1 6 ? 1.043 -1.159 6.828 1 96.5 6 GLU B N 1
ATOM 819 C CA . GLU B 1 6 ? 1.574 0.055 6.215 1 96.5 6 GLU B CA 1
ATOM 820 C C . GLU B 1 6 ? 1.023 0.249 4.805 1 96.5 6 GLU B C 1
ATOM 822 O O . GLU B 1 6 ? 0.673 1.366 4.418 1 96.5 6 GLU B O 1
ATOM 827 N N . CYS B 1 7 ? 0.909 -0.847 4.07 1 96.56 7 CYS B N 1
ATOM 828 C CA . CYS B 1 7 ? 0.33 -0.761 2.732 1 96.56 7 CYS B CA 1
ATOM 829 C C . CYS B 1 7 ? -1.146 -0.387 2.801 1 96.56 7 CYS B C 1
ATOM 831 O O . CYS B 1 7 ? -1.628 0.407 1.992 1 96.56 7 CYS B O 1
ATOM 833 N N . LYS B 1 8 ? -1.818 -0.898 3.77 1 97.25 8 LYS B N 1
ATOM 834 C CA . LYS B 1 8 ? -3.217 -0.535 3.98 1 97.25 8 LYS B CA 1
ATOM 835 C C . LYS B 1 8 ? -3.359 0.957 4.27 1 97.25 8 LYS B C 1
ATOM 837 O O . LYS B 1 8 ? -4.273 1.609 3.76 1 97.25 8 LYS B O 1
ATOM 842 N N . ALA B 1 9 ? -2.506 1.382 5.051 1 97.75 9 ALA B N 1
ATOM 843 C CA . ALA B 1 9 ? -2.549 2.793 5.426 1 97.75 9 ALA B CA 1
ATOM 844 C C . ALA B 1 9 ? -2.379 3.689 4.203 1 97.75 9 ALA B C 1
ATOM 846 O O . ALA B 1 9 ? -2.998 4.754 4.113 1 97.75 9 ALA B O 1
ATOM 847 N N . LEU B 1 10 ? -1.582 3.281 3.283 1 97.12 10 LEU B N 1
ATOM 848 C CA . LEU B 1 10 ? -1.261 4.094 2.113 1 97.12 10 LEU B CA 1
ATOM 849 C C . LEU B 1 10 ? -2.297 3.895 1.013 1 97.12 10 LEU B C 1
ATOM 851 O O . LEU B 1 10 ? -2.346 4.668 0.054 1 97.12 10 LEU B O 1
ATOM 855 N N . ALA B 1 11 ? -3.123 2.828 1.156 1 97.38 11 ALA B N 1
ATOM 856 C CA . ALA B 1 11 ? -4.09 2.475 0.12 1 97.38 11 ALA B CA 1
ATOM 857 C C . ALA B 1 11 ? -5.34 3.344 0.218 1 97.38 11 ALA B C 1
ATOM 859 O O . ALA B 1 11 ? -6.465 2.836 0.182 1 97.38 11 ALA B O 1
ATOM 860 N N . ASN B 1 12 ? -5.152 4.598 0.388 1 97.56 12 ASN B N 1
ATOM 861 C CA . ASN B 1 12 ? -6.215 5.594 0.488 1 97.56 12 ASN B CA 1
ATOM 862 C C . ASN B 1 12 ? -5.758 6.953 -0.039 1 97.56 12 ASN B C 1
ATOM 864 O O . ASN B 1 12 ? -4.711 7.461 0.365 1 97.56 12 ASN B O 1
ATOM 868 N N . GLU B 1 13 ? -6.594 7.48 -0.914 1 96.69 13 GLU B N 1
ATOM 869 C CA . GLU B 1 13 ? -6.223 8.719 -1.586 1 96.69 13 GLU B CA 1
ATOM 870 C C . GLU B 1 13 ? -6.062 9.867 -0.586 1 96.69 13 GLU B C 1
ATOM 872 O O . GLU B 1 13 ? -5.102 10.633 -0.664 1 96.69 13 GLU B O 1
ATOM 877 N N . THR B 1 14 ? -6.957 10.008 0.294 1 97.56 14 THR B N 1
ATOM 878 C CA . THR B 1 14 ? -6.922 11.086 1.279 1 97.56 14 THR B CA 1
ATOM 879 C C . THR B 1 14 ? -5.684 10.969 2.16 1 97.56 14 THR B C 1
ATOM 881 O O . THR B 1 14 ? -5.016 11.969 2.434 1 97.56 14 THR B O 1
ATOM 884 N N . ARG B 1 15 ? -5.406 9.789 2.572 1 97.81 15 ARG B N 1
ATOM 885 C CA . ARG B 1 15 ? -4.242 9.586 3.43 1 97.81 15 ARG B CA 1
ATOM 886 C C . ARG B 1 15 ? -2.951 9.914 2.688 1 97.81 15 ARG B C 1
ATOM 888 O O . ARG B 1 15 ? -2.02 10.477 3.268 1 97.81 15 ARG B O 1
ATOM 895 N N . LEU B 1 16 ? -2.893 9.609 1.417 1 96.88 16 LEU B N 1
ATOM 896 C CA . LEU B 1 16 ? -1.728 9.969 0.616 1 96.88 16 LEU B CA 1
ATOM 897 C C . LEU B 1 16 ? -1.611 11.484 0.479 1 96.88 16 LEU B C 1
ATOM 899 O O . LEU B 1 16 ? -0.511 12.039 0.554 1 96.88 16 LEU B O 1
ATOM 903 N N . ARG B 1 17 ? -2.672 12.125 0.36 1 96.69 17 ARG B N 1
ATOM 904 C CA . ARG B 1 17 ? -2.678 13.586 0.252 1 96.69 17 ARG B CA 1
ATOM 905 C C . ARG B 1 17 ? -2.225 14.227 1.557 1 96.69 17 ARG B C 1
ATOM 907 O O . ARG B 1 17 ? -1.443 15.188 1.545 1 96.69 17 ARG B O 1
ATOM 914 N N . VAL B 1 18 ? -2.719 13.68 2.588 1 97.88 18 VAL B N 1
ATOM 915 C CA . VAL B 1 18 ? -2.342 14.188 3.902 1 97.88 18 VAL B CA 1
ATOM 916 C C . VAL B 1 18 ? -0.826 14.109 4.074 1 97.88 18 VAL B C 1
ATOM 918 O O . VAL B 1 18 ? -0.191 15.07 4.504 1 97.88 18 VAL B O 1
ATOM 921 N N . LEU B 1 19 ? -0.296 13.008 3.709 1 97.69 19 LEU B N 1
ATOM 922 C CA . LEU B 1 19 ? 1.148 12.844 3.824 1 97.69 19 LEU B CA 1
ATOM 923 C C . LEU B 1 19 ? 1.883 13.836 2.93 1 97.69 19 LEU B C 1
ATOM 925 O O . LEU B 1 19 ? 2.924 14.375 3.316 1 97.69 19 LEU B O 1
ATOM 929 N N . GLU B 1 20 ? 1.353 14.023 1.773 1 96.25 20 GLU B N 1
ATOM 930 C CA . GLU B 1 20 ? 1.933 15 0.851 1 96.25 20 GLU B CA 1
ATOM 931 C C . GLU B 1 20 ? 1.92 16.406 1.446 1 96.25 20 GLU B C 1
ATOM 933 O O . GLU B 1 20 ? 2.928 17.109 1.399 1 96.25 20 GLU B O 1
ATOM 938 N N . TRP B 1 21 ? 0.821 16.797 2.035 1 97.19 21 TRP B N 1
ATOM 939 C CA . TRP B 1 21 ? 0.693 18.125 2.629 1 97.19 21 TRP B CA 1
ATOM 940 C C . TRP B 1 21 ? 1.654 18.297 3.801 1 97.19 21 TRP B C 1
ATOM 942 O O . TRP B 1 21 ? 2.287 19.344 3.947 1 97.19 21 TRP B O 1
ATOM 952 N N . LEU B 1 22 ? 1.806 17.25 4.57 1 97 22 LEU B N 1
ATOM 953 C CA . LEU B 1 22 ? 2.6 17.328 5.789 1 97 22 LEU B CA 1
ATOM 954 C C . LEU B 1 22 ? 4.09 17.266 5.473 1 97 22 LEU B C 1
ATOM 956 O O . LEU B 1 22 ? 4.926 17.547 6.336 1 97 22 LEU B O 1
ATOM 960 N N . LYS B 1 23 ? 4.375 16.859 4.285 1 95.31 23 LYS B N 1
ATOM 961 C CA . LYS B 1 23 ? 5.766 16.906 3.846 1 95.31 23 LYS B CA 1
ATOM 962 C C . LYS B 1 23 ? 6.277 18.344 3.76 1 95.31 23 LYS B C 1
ATOM 964 O O . LYS B 1 23 ? 7.457 18.609 4.008 1 95.31 23 LYS B O 1
ATOM 969 N N . GLU B 1 24 ? 5.391 19.219 3.322 1 95.06 24 GLU B N 1
ATOM 970 C CA . GLU B 1 24 ? 5.684 20.641 3.236 1 95.06 24 GLU B CA 1
ATOM 971 C C . GLU B 1 24 ? 4.574 21.484 3.869 1 95.06 24 GLU B C 1
ATOM 973 O O . GLU B 1 24 ? 3.877 22.219 3.178 1 95.06 24 GLU B O 1
ATOM 978 N N . PRO B 1 25 ? 4.5 21.469 5.203 1 95.44 25 PRO B N 1
ATOM 979 C CA . PRO B 1 25 ? 3.363 22.094 5.883 1 95.44 25 PRO B CA 1
ATOM 980 C C . PRO B 1 25 ? 3.311 23.594 5.672 1 95.44 25 PRO B C 1
ATOM 982 O O . PRO B 1 25 ? 2.225 24.188 5.613 1 95.44 25 PRO B O 1
ATOM 985 N N . ASP B 1 26 ? 4.469 24.25 5.512 1 93.38 26 ASP B N 1
ATOM 986 C CA . ASP B 1 26 ? 4.5 25.703 5.352 1 93.38 26 ASP B CA 1
ATOM 987 C C . ASP B 1 26 ? 3.863 26.125 4.027 1 93.38 26 ASP B C 1
ATOM 989 O O . ASP B 1 26 ? 3.273 27.188 3.932 1 93.38 26 ASP B O 1
ATOM 993 N N . VAL B 1 27 ? 3.98 25.266 3.061 1 95.06 27 VAL B N 1
ATOM 994 C CA . VAL B 1 27 ? 3.436 25.531 1.734 1 95.06 27 VAL B CA 1
ATOM 995 C C . VAL B 1 27 ? 1.939 25.219 1.718 1 95.06 27 VAL B C 1
ATOM 997 O O . VAL B 1 27 ? 1.147 25.984 1.155 1 95.06 27 VAL B O 1
ATOM 1000 N N . HIS B 1 28 ? 1.542 24.219 2.42 1 96.62 28 HIS B N 1
ATOM 1001 C CA . HIS B 1 28 ? 0.186 23.703 2.2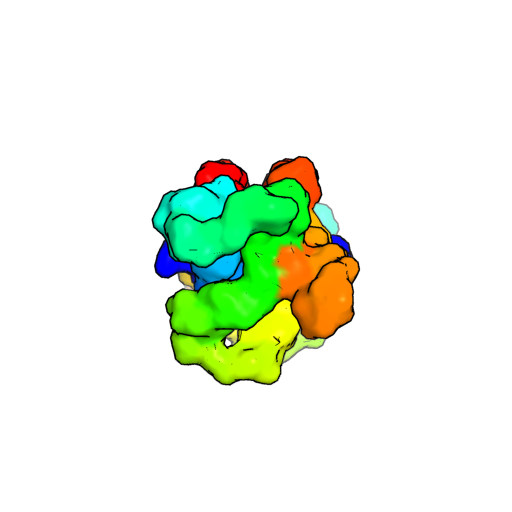85 1 96.62 28 HIS B CA 1
ATOM 1002 C C . HIS B 1 28 ? -0.731 24.266 3.365 1 96.62 28 HIS B C 1
ATOM 1004 O O . HIS B 1 28 ? -1.956 24.188 3.246 1 96.62 28 HIS B O 1
ATOM 1010 N N . PHE B 1 29 ? -0.077 24.719 4.395 1 96.44 29 PHE B N 1
ATOM 1011 C CA . PHE B 1 29 ? -0.821 25.344 5.477 1 96.44 29 PHE B CA 1
ATOM 1012 C C . PHE B 1 29 ? -0.202 26.688 5.852 1 96.44 29 PHE B C 1
ATOM 1014 O O . PHE B 1 29 ? 0.261 26.875 6.98 1 96.44 29 PHE B O 1
ATOM 1021 N N . PRO B 1 30 ? -0.257 27.594 5.012 1 90.44 30 PRO B N 1
ATOM 1022 C CA . PRO B 1 30 ? 0.358 28.891 5.293 1 90.44 30 PRO B CA 1
ATOM 1023 C C . PRO B 1 30 ? -0.26 29.578 6.504 1 90.44 30 PRO B C 1
ATOM 1025 O O . PRO B 1 30 ? 0.41 30.375 7.172 1 90.44 30 PRO B O 1
ATOM 1028 N N . GLY B 1 31 ? -1.478 29.406 6.844 1 84.88 31 GLY B N 1
ATOM 1029 C CA . GLY B 1 31 ? -2.164 30.047 7.949 1 84.88 31 GLY B CA 1
ATOM 1030 C C . GLY B 1 31 ? -1.933 29.359 9.281 1 84.88 31 GLY B C 1
ATOM 1031 O O . GLY B 1 31 ? -2.549 29.719 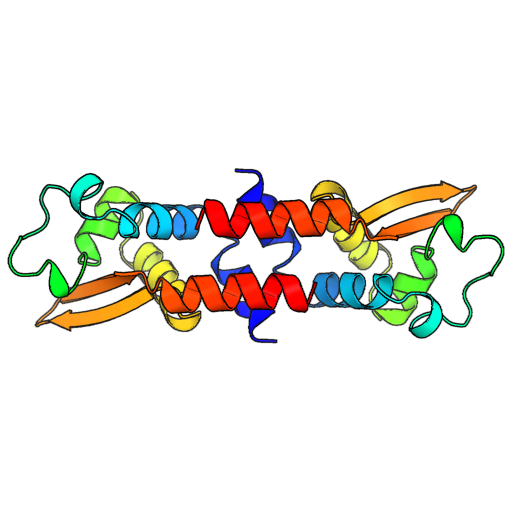10.289 1 84.88 31 GLY B O 1
ATOM 1032 N N . ARG B 1 32 ? -1.025 28.391 9.25 1 81.38 32 ARG B N 1
ATOM 1033 C CA . ARG B 1 32 ? -0.792 27.688 10.508 1 81.38 32 ARG B CA 1
ATOM 1034 C C . ARG B 1 32 ? -0.046 28.578 11.5 1 81.38 32 ARG B C 1
ATOM 1036 O O . ARG B 1 32 ? 0.634 29.531 11.102 1 81.38 32 ARG B O 1
ATOM 1043 N N . ALA B 1 33 ? -0.359 28.484 12.664 1 81.44 33 ALA B N 1
ATOM 1044 C CA . ALA B 1 33 ? 0.269 29.297 13.703 1 81.44 33 ALA B CA 1
ATOM 1045 C C . ALA B 1 33 ? 1.759 28.984 13.82 1 81.44 33 ALA B C 1
ATOM 1047 O O . ALA B 1 33 ? 2.146 27.828 13.945 1 81.44 33 ALA B O 1
ATOM 1048 N N . CYS B 1 34 ? 2.59 29.891 13.766 1 77.12 34 CYS B N 1
ATOM 1049 C CA . CYS B 1 34 ? 4.043 29.766 13.797 1 77.12 34 CYS B CA 1
ATOM 1050 C C . CYS B 1 34 ? 4.512 29.156 15.109 1 77.12 34 CYS B C 1
ATOM 1052 O O . CYS B 1 34 ? 5.496 28.406 15.141 1 77.12 34 CYS B O 1
ATOM 1054 N N . ASP B 1 35 ? 3.77 29.375 16.172 1 80.69 35 ASP B N 1
ATOM 1055 C CA . ASP B 1 35 ? 4.18 28.953 17.5 1 80.69 35 ASP B CA 1
ATOM 1056 C C . ASP B 1 35 ? 4.074 27.422 17.641 1 80.69 35 ASP B C 1
ATOM 1058 O O . ASP B 1 35 ? 4.691 26.844 18.531 1 80.69 35 ASP B O 1
ATOM 1062 N N . THR B 1 36 ? 3.418 26.828 16.734 1 81.38 36 THR B N 1
ATOM 1063 C CA . THR B 1 36 ? 3.201 25.391 16.828 1 81.38 36 THR B CA 1
ATOM 1064 C C . THR B 1 36 ? 3.902 24.656 15.695 1 81.38 36 THR B C 1
ATOM 1066 O O . THR B 1 36 ? 3.641 23.469 15.461 1 81.38 36 THR B O 1
ATOM 1069 N N . ALA B 1 37 ? 4.781 25.344 15.062 1 85.06 37 ALA B N 1
ATOM 1070 C CA . ALA B 1 37 ? 5.461 24.797 13.898 1 85.06 37 ALA B CA 1
ATOM 1071 C C . ALA B 1 37 ? 6.191 23.5 14.25 1 85.06 37 ALA B C 1
ATOM 1073 O O . ALA B 1 37 ? 6.219 22.562 13.445 1 85.06 37 ALA B O 1
ATOM 1074 N N . GLU B 1 38 ? 6.73 23.484 15.445 1 88.94 38 GLU B N 1
ATOM 1075 C CA . GLU B 1 38 ? 7.496 22.312 15.859 1 88.94 38 GLU B CA 1
ATOM 1076 C C . GLU B 1 38 ? 6.582 21.125 16.125 1 88.94 38 GLU B C 1
ATOM 1078 O O . GLU B 1 38 ? 6.996 19.969 15.984 1 88.94 38 GLU B O 1
ATOM 1083 N N . LEU B 1 39 ? 5.348 21.453 16.422 1 92.62 39 LEU B N 1
ATOM 1084 C CA . LEU B 1 39 ? 4.383 20.406 16.75 1 92.62 39 LEU B CA 1
ATOM 1085 C C . LEU B 1 39 ? 3.764 19.828 15.477 1 92.62 39 LEU B C 1
ATOM 1087 O O . LEU B 1 39 ? 3.262 18.703 15.484 1 92.62 39 LEU B O 1
ATOM 1091 N N . GLY B 1 40 ? 3.781 20.625 14.406 1 95.44 40 GLY B N 1
ATOM 1092 C CA . GLY B 1 40 ? 3.176 20.203 13.156 1 95.44 40 GLY B CA 1
ATOM 1093 C C . GLY B 1 40 ? 1.898 20.953 12.828 1 95.44 40 GLY B C 1
ATOM 1094 O O . GLY B 1 40 ? 1.816 22.172 13.031 1 95.44 40 GLY B O 1
ATOM 1095 N N . VAL B 1 41 ? 0.978 20.281 12.18 1 97.31 41 VAL B N 1
ATOM 1096 C CA . VAL B 1 41 ? -0.282 20.859 11.742 1 97.31 41 VAL B CA 1
ATOM 1097 C C . VAL B 1 41 ? -1.439 20.266 12.539 1 97.31 41 VAL B C 1
ATOM 1099 O O . VAL B 1 41 ? -1.486 19.062 12.766 1 97.31 41 VAL B O 1
ATOM 1102 N N . CYS B 1 42 ? -2.363 21.125 13.031 1 96.5 42 CYS B N 1
ATOM 1103 C CA . CYS B 1 42 ? -3.459 20.609 13.852 1 96.5 42 CYS B CA 1
ATOM 1104 C C . CYS B 1 42 ? -4.48 19.875 12.992 1 96.5 42 CYS B C 1
ATOM 1106 O O . CYS B 1 42 ? -4.66 20.203 11.812 1 96.5 42 CYS B O 1
ATOM 1108 N N . ALA B 1 43 ? -5.168 18.938 13.586 1 96.75 43 ALA B N 1
ATOM 1109 C CA . ALA B 1 43 ? -6.141 18.094 12.891 1 96.75 43 ALA B CA 1
ATOM 1110 C C . ALA B 1 43 ? -7.211 18.938 12.211 1 96.75 43 ALA B C 1
ATOM 1112 O O . ALA B 1 43 ? -7.711 18.578 11.141 1 96.75 43 ALA B O 1
ATOM 1113 N N . GLY B 1 44 ? -7.586 20.031 12.828 1 96.06 44 GLY B N 1
ATOM 1114 C CA . GLY B 1 44 ? -8.625 20.891 12.281 1 96.06 44 GLY B CA 1
ATOM 1115 C C . GLY B 1 44 ? -8.266 21.469 10.922 1 96.06 44 GLY B C 1
ATOM 1116 O O . GLY B 1 44 ? -9.094 21.484 10.016 1 96.06 44 GLY B O 1
ATOM 1117 N N . LEU B 1 45 ? -7.039 21.969 10.789 1 96.56 45 LEU B N 1
ATOM 1118 C CA . LEU B 1 45 ? -6.574 22.5 9.516 1 96.56 45 LEU B CA 1
ATOM 1119 C C . LEU B 1 45 ? -6.492 21.422 8.453 1 96.56 45 LEU B C 1
ATOM 1121 O O . LEU B 1 45 ? -6.836 21.656 7.293 1 96.56 45 LEU B O 1
ATOM 1125 N N . ILE B 1 46 ? -6.023 20.266 8.859 1 97.69 46 ILE B N 1
ATOM 1126 C CA . ILE B 1 46 ? -5.953 19.125 7.941 1 97.69 46 ILE B CA 1
ATOM 1127 C C . ILE B 1 46 ? -7.355 18.75 7.469 1 97.69 46 ILE B C 1
ATOM 1129 O O . ILE B 1 46 ? -7.574 18.516 6.281 1 97.69 46 ILE B O 1
ATOM 1133 N N . GLN B 1 47 ? -8.258 18.75 8.406 1 98 47 GLN B N 1
ATOM 1134 C CA . GLN B 1 47 ? -9.656 18.438 8.102 1 98 47 GLN B CA 1
ATOM 1135 C C . GLN B 1 47 ? -10.234 19.406 7.078 1 98 47 GLN B C 1
ATOM 1137 O O . GLN B 1 47 ? -10.867 18.984 6.109 1 98 47 GLN B O 1
ATOM 1142 N N . GLN B 1 48 ? -10.062 20.672 7.285 1 97.25 48 GLN B N 1
ATOM 1143 C CA . GLN B 1 48 ? -10.57 21.703 6.387 1 97.25 48 GLN B CA 1
ATOM 1144 C C . GLN B 1 48 ? -10.016 21.531 4.977 1 97.25 48 GLN B C 1
ATOM 11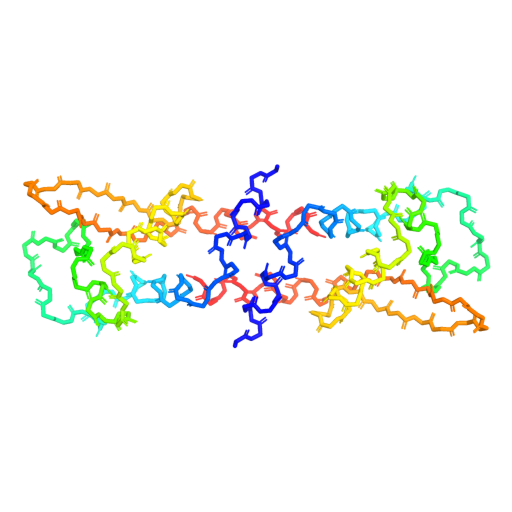46 O O . GLN B 1 48 ? -10.766 21.578 4 1 97.25 48 GLN B O 1
ATOM 1151 N N . LYS B 1 49 ? -8.773 21.25 4.93 1 97.56 49 LYS B N 1
ATOM 1152 C CA . LYS B 1 49 ? -8.148 21.094 3.619 1 97.56 49 LYS B CA 1
ATOM 1153 C C . LYS B 1 49 ? -8.641 19.828 2.918 1 97.56 49 LYS B C 1
ATOM 1155 O O . LYS B 1 49 ? -8.852 19.828 1.704 1 97.56 49 LYS B O 1
ATOM 1160 N N . ALA B 1 50 ? -8.758 18.75 3.629 1 97.75 50 ALA B N 1
ATOM 1161 C CA . ALA B 1 50 ? -9.203 17.469 3.074 1 97.75 50 ALA B CA 1
ATOM 1162 C C . ALA B 1 50 ? -10.664 17.547 2.645 1 97.75 50 ALA B C 1
ATOM 1164 O O . ALA B 1 50 ? -11.117 16.734 1.825 1 97.75 50 ALA B O 1
ATOM 1165 N N . GLY B 1 51 ? -11.406 18.438 3.23 1 97.88 51 GLY B N 1
ATOM 1166 C CA . GLY B 1 51 ? -12.805 18.594 2.887 1 97.88 51 GLY B CA 1
ATOM 1167 C C . GLY B 1 51 ? -13.664 17.438 3.344 1 97.88 51 GLY B C 1
ATOM 1168 O O . GLY B 1 51 ? -14.562 17 2.621 1 97.88 51 GLY B O 1
ATOM 1169 N N . THR B 1 52 ? -13.32 16.828 4.438 1 97.12 52 THR B N 1
ATOM 1170 C CA . THR B 1 52 ? -14.047 15.703 4.996 1 97.12 52 THR B CA 1
ATOM 1171 C C . THR B 1 52 ? -14.57 16.031 6.391 1 97.12 52 THR B C 1
ATOM 1173 O O . THR B 1 52 ? -14.328 17.125 6.906 1 97.12 52 THR B O 1
ATOM 1176 N N . SER B 1 53 ? -15.297 15.141 6.926 1 97.94 53 SER B N 1
ATOM 1177 C CA . SER B 1 53 ? -15.789 15.312 8.289 1 97.94 53 SER B CA 1
ATOM 1178 C C . SER B 1 53 ? -14.656 15.133 9.305 1 97.94 53 SER B C 1
ATOM 1180 O O . SER B 1 53 ? -13.625 14.539 8.992 1 97.94 53 SER B O 1
ATOM 1182 N N . ALA B 1 54 ? -14.906 15.633 10.461 1 96.69 54 ALA B N 1
ATOM 1183 C CA . ALA B 1 54 ? -13.953 15.469 11.555 1 96.69 54 ALA B CA 1
ATOM 1184 C C . ALA B 1 54 ? -13.75 14 11.891 1 96.69 54 ALA B C 1
ATOM 1186 O O . ALA B 1 54 ? -12.633 13.57 12.203 1 96.69 54 ALA B O 1
ATOM 1187 N N . SER B 1 55 ? -14.789 13.25 11.898 1 97.5 55 SER B N 1
ATOM 1188 C CA . SER B 1 55 ? -14.688 11.82 12.18 1 97.5 55 SER B CA 1
ATOM 1189 C C . SER B 1 55 ? -13.852 11.102 11.117 1 97.5 55 SER B C 1
ATOM 1191 O O . SER B 1 55 ? -13.031 10.242 11.445 1 97.5 55 SER B O 1
ATOM 1193 N N . THR B 1 56 ? -14.055 11.43 9.867 1 97.94 56 THR B N 1
ATOM 1194 C CA . THR B 1 56 ? -13.344 10.797 8.766 1 97.94 56 THR B CA 1
ATOM 1195 C C . THR B 1 56 ? -11.852 11.094 8.836 1 97.94 56 THR B C 1
ATOM 1197 O O . THR B 1 56 ? -11.023 10.18 8.758 1 97.94 56 THR B O 1
ATOM 1200 N N . ILE B 1 57 ? -11.609 12.359 8.992 1 98.19 57 ILE B N 1
ATOM 1201 C CA . ILE B 1 57 ? -10.203 12.727 9.008 1 98.19 57 ILE B CA 1
ATOM 1202 C C . ILE B 1 57 ? -9.531 12.148 10.25 1 98.19 57 ILE B C 1
ATOM 1204 O O . ILE B 1 57 ? -8.359 11.75 10.203 1 98.19 57 ILE B O 1
ATOM 1208 N N . SER B 1 58 ? -10.188 12.133 11.367 1 98.12 58 SER B N 1
ATOM 1209 C CA . SER B 1 58 ? -9.641 11.531 12.578 1 98.12 58 SER B CA 1
ATOM 1210 C C . SER B 1 58 ? -9.281 10.07 12.359 1 98.12 58 SER B C 1
ATOM 1212 O O . SER B 1 58 ? -8.211 9.617 12.773 1 98.12 58 SER B O 1
ATOM 1214 N N . THR B 1 59 ? -10.172 9.367 11.68 1 98.38 59 THR B N 1
ATOM 1215 C CA . THR B 1 59 ? -9.922 7.969 11.359 1 98.38 59 THR B CA 1
ATOM 1216 C C . THR B 1 59 ? -8.68 7.828 10.477 1 98.38 59 THR B C 1
ATOM 1218 O O . THR B 1 59 ? -7.824 6.98 10.734 1 98.38 59 THR B O 1
ATOM 1221 N N . HIS B 1 60 ? -8.57 8.664 9.461 1 98.56 60 HIS B N 1
ATOM 1222 C CA . HIS B 1 60 ? -7.418 8.602 8.562 1 98.56 60 HIS B CA 1
ATOM 1223 C C . HIS B 1 60 ? -6.121 8.914 9.305 1 98.56 60 HIS B C 1
ATOM 1225 O O . HIS B 1 60 ? -5.125 8.203 9.141 1 98.56 60 HIS B O 1
ATOM 1231 N N . LEU B 1 61 ? -6.16 9.93 10.164 1 98.56 61 LEU B N 1
ATOM 1232 C CA . LEU B 1 61 ? -4.977 10.32 10.922 1 98.56 61 LEU B CA 1
ATOM 1233 C C . LEU B 1 61 ? -4.586 9.234 11.922 1 98.56 61 LEU B C 1
ATOM 1235 O O . LEU B 1 61 ? -3.396 8.977 12.125 1 98.56 61 LEU B O 1
ATOM 1239 N N . ALA B 1 62 ? -5.578 8.617 12.5 1 98.38 62 ALA B N 1
ATOM 1240 C CA . ALA B 1 62 ? -5.309 7.516 13.422 1 98.38 62 ALA B CA 1
ATOM 1241 C C . ALA B 1 62 ? -4.641 6.348 12.703 1 98.38 62 ALA B C 1
ATOM 1243 O O . ALA B 1 62 ? -3.701 5.742 13.227 1 98.38 62 ALA B O 1
ATOM 1244 N N . ILE B 1 63 ? -5.105 6.012 11.578 1 98.38 63 ILE B N 1
ATOM 1245 C CA . ILE B 1 63 ? -4.543 4.926 10.781 1 98.38 63 ILE B CA 1
ATOM 1246 C C . ILE B 1 63 ? -3.098 5.246 10.414 1 98.38 63 ILE B C 1
ATOM 1248 O O . ILE B 1 63 ? -2.209 4.406 10.562 1 98.38 63 ILE B O 1
ATOM 1252 N N . LEU B 1 64 ? -2.824 6.48 9.961 1 98.31 64 LEU B N 1
ATOM 1253 C CA . LEU B 1 64 ? -1.481 6.91 9.594 1 98.31 64 LEU B CA 1
ATOM 1254 C C . LEU B 1 64 ? -0.552 6.891 10.805 1 98.31 64 LEU B C 1
ATOM 1256 O O . LEU B 1 64 ? 0.622 6.535 10.688 1 98.31 64 LEU B O 1
ATOM 1260 N N . GLN B 1 65 ? -1.125 7.281 11.914 1 98.25 65 GLN B N 1
ATOM 1261 C CA . GLN B 1 65 ? -0.339 7.297 13.148 1 98.25 65 GLN B CA 1
ATOM 1262 C C . GLN B 1 65 ? 0.026 5.879 13.586 1 98.25 65 GLN B C 1
ATOM 1264 O O . GLN B 1 65 ? 1.172 5.617 13.953 1 98.25 65 GLN B O 1
ATOM 1269 N N . ARG B 1 66 ? -0.897 4.98 13.516 1 97.19 66 ARG B N 1
ATOM 1270 C CA . ARG B 1 66 ? -0.657 3.592 13.891 1 97.19 66 ARG B CA 1
ATOM 1271 C C . ARG B 1 66 ? 0.369 2.945 12.969 1 97.19 66 ARG B C 1
ATOM 1273 O O . ARG B 1 66 ? 1.168 2.113 13.398 1 97.19 66 ARG B O 1
ATOM 1280 N N . ALA B 1 67 ? 0.35 3.336 11.766 1 97.31 67 ALA B N 1
ATOM 1281 C CA . ALA B 1 67 ? 1.306 2.816 10.789 1 97.31 67 ALA B CA 1
ATOM 1282 C C . ALA B 1 67 ? 2.686 3.438 10.992 1 97.31 67 ALA B C 1
ATOM 1284 O O . ALA B 1 67 ? 3.66 3.01 10.367 1 97.31 67 ALA B O 1
ATOM 1285 N N . GLY B 1 68 ? 2.721 4.469 11.734 1 97.12 68 GLY B N 1
ATOM 1286 C CA . GLY B 1 68 ? 3.98 5.121 12.055 1 97.12 68 GLY B CA 1
ATOM 1287 C C . GLY B 1 68 ? 4.348 6.219 11.07 1 97.12 68 GLY B C 1
ATOM 1288 O O . GLY B 1 68 ? 5.48 6.699 11.062 1 97.12 68 GLY B O 1
ATOM 1289 N N . PHE B 1 69 ? 3.467 6.641 10.219 1 97.88 69 PHE B N 1
ATOM 1290 C CA . PHE B 1 69 ? 3.789 7.582 9.156 1 97.88 69 PHE B CA 1
ATOM 1291 C C . PHE B 1 69 ? 3.668 9.016 9.648 1 97.88 69 PHE B C 1
ATOM 1293 O O . PHE B 1 69 ? 4.277 9.93 9.078 1 97.88 69 PHE B O 1
ATOM 1300 N N . VAL B 1 70 ? 2.9 9.211 10.766 1 98.25 70 VAL B N 1
ATOM 1301 C CA . VAL B 1 70 ? 2.801 10.523 11.406 1 98.25 70 VAL B CA 1
ATOM 1302 C C . VAL B 1 70 ? 2.881 10.367 12.922 1 98.25 70 VAL B C 1
ATOM 1304 O O . VAL B 1 70 ? 2.643 9.273 13.453 1 98.25 70 VAL B O 1
ATOM 1307 N N . THR B 1 71 ? 3.232 11.406 13.539 1 97.94 71 THR B N 1
ATOM 1308 C CA . THR B 1 71 ? 3.221 11.5 14.992 1 97.94 71 THR B CA 1
ATOM 1309 C C . THR B 1 71 ? 2.242 12.578 15.461 1 97.94 71 THR B C 1
ATOM 1311 O O . THR B 1 71 ? 2.225 13.68 14.914 1 97.94 71 THR B O 1
ATOM 1314 N N . GLY B 1 72 ? 1.407 12.211 16.375 1 97.38 72 GLY B N 1
ATOM 1315 C CA . GLY B 1 72 ? 0.453 13.148 16.953 1 97.38 72 GLY B CA 1
ATOM 1316 C C . GLY B 1 72 ? 0.842 13.633 18.328 1 97.38 72 GLY B C 1
ATOM 1317 O O . GLY B 1 72 ? 1.282 12.836 19.172 1 97.38 72 GLY B O 1
ATOM 1318 N N . THR B 1 73 ? 0.822 14.898 18.547 1 96.44 73 THR B N 1
ATOM 1319 C CA . THR B 1 73 ? 1.091 15.5 19.859 1 96.44 73 THR B CA 1
ATOM 1320 C C . THR B 1 73 ? -0.1 16.328 20.328 1 96.44 73 THR B C 1
ATOM 1322 O O . THR B 1 73 ? -0.561 17.234 19.609 1 96.44 73 THR B O 1
ATOM 1325 N N . ARG B 1 74 ? -0.526 16.016 21.516 1 95.19 74 ARG B N 1
ATOM 1326 C CA . ARG B 1 74 ? -1.676 16.734 22.047 1 95.19 74 ARG B CA 1
ATOM 1327 C C . ARG B 1 74 ? -1.234 18 22.766 1 95.19 74 ARG B C 1
ATOM 1329 O O . ARG B 1 74 ? -0.282 17.984 23.547 1 95.19 74 ARG B O 1
ATOM 1336 N N . ARG B 1 75 ? -1.799 19.094 22.453 1 92.25 75 ARG B N 1
ATOM 1337 C CA . ARG B 1 75 ? -1.641 20.375 23.141 1 92.25 75 ARG B CA 1
ATOM 1338 C C . ARG B 1 75 ? -2.996 21 23.453 1 92.25 75 ARG B C 1
ATOM 1340 O O . ARG B 1 75 ? -3.65 21.547 22.562 1 92.25 75 ARG B O 1
ATOM 1347 N N . GLY B 1 76 ? -3.291 21 24.812 1 91.5 76 GLY B N 1
ATOM 1348 C CA . GLY B 1 76 ? -4.621 21.484 25.141 1 91.5 76 GLY B CA 1
ATOM 1349 C C . GLY B 1 76 ? -5.73 20.641 24.547 1 91.5 76 GLY B C 1
ATOM 1350 O O . GLY B 1 76 ? -5.762 19.422 24.734 1 91.5 76 GLY B O 1
ATOM 1351 N N . GLN B 1 77 ? -6.582 21.234 23.75 1 91.56 77 GLN B N 1
ATOM 1352 C CA . GLN B 1 77 ? -7.723 20.531 23.172 1 91.56 77 GLN B CA 1
ATOM 1353 C C . GLN B 1 77 ? -7.406 20.047 21.766 1 91.56 77 GLN B C 1
ATOM 1355 O O . GLN B 1 77 ? -8.211 19.344 21.141 1 91.56 77 GLN B O 1
ATOM 1360 N N . TRP B 1 78 ? -6.23 20.391 21.391 1 93 78 TRP B N 1
ATOM 1361 C CA . TRP B 1 78 ? -5.914 20.109 20 1 93 78 TRP B CA 1
ATOM 1362 C C . TRP B 1 78 ? -4.832 19.031 19.891 1 93 78 TRP B C 1
ATOM 1364 O O . TRP B 1 78 ? -4.027 18.875 20.812 1 93 78 TRP B O 1
ATOM 1374 N N . ILE B 1 79 ? -4.938 18.297 18.766 1 96.56 79 ILE B N 1
ATOM 1375 C CA . ILE B 1 79 ? -3.861 17.391 18.422 1 96.56 79 ILE B CA 1
ATOM 1376 C C . ILE B 1 79 ? -3.15 17.891 17.156 1 96.56 79 ILE B C 1
ATOM 1378 O O . ILE B 1 79 ? -3.799 18.266 16.172 1 96.56 79 ILE B O 1
ATOM 1382 N N . TYR B 1 80 ? -1.808 17.922 17.25 1 97.25 80 TYR B N 1
ATOM 1383 C CA . TYR B 1 80 ? -0.966 18.344 16.125 1 97.25 80 TYR B CA 1
ATOM 1384 C C . TYR B 1 80 ? -0.218 17.156 15.531 1 97.25 80 TYR B C 1
ATOM 1386 O O . TYR B 1 80 ? 0.28 16.297 16.266 1 97.25 80 TYR B O 1
ATOM 1394 N N . TYR B 1 81 ? -0.145 17.125 14.211 1 97.94 81 TYR B N 1
ATOM 1395 C CA . TYR B 1 81 ? 0.463 16 13.523 1 97.94 81 TYR B CA 1
ATOM 1396 C C . TYR B 1 81 ? 1.678 16.438 12.711 1 97.94 81 TYR B C 1
ATOM 1398 O O . TYR B 1 81 ? 1.66 17.5 12.078 1 97.94 81 TYR B O 1
ATOM 1406 N N . ARG B 1 82 ? 2.67 15.594 12.734 1 97.12 82 ARG B N 1
ATOM 1407 C CA . ARG B 1 82 ? 3.877 15.758 11.938 1 97.12 82 ARG B CA 1
ATOM 1408 C C . ARG B 1 82 ? 4.227 14.461 11.211 1 97.12 82 ARG B C 1
ATOM 1410 O O . ARG B 1 82 ? 4.074 13.367 11.766 1 97.12 82 ARG B O 1
ATOM 1417 N N . ARG B 1 83 ? 4.68 14.648 10.055 1 96.56 83 ARG B N 1
ATOM 1418 C CA . ARG B 1 83 ? 5.113 13.492 9.273 1 96.56 83 ARG B CA 1
ATOM 1419 C C . ARG B 1 83 ? 6.383 12.883 9.859 1 96.56 83 ARG B C 1
ATOM 1421 O O . ARG B 1 83 ? 7.266 13.609 10.328 1 96.56 83 ARG B O 1
ATOM 1428 N N . ASP B 1 84 ? 6.488 11.562 9.906 1 96.69 84 ASP B N 1
ATOM 1429 C CA . ASP B 1 84 ? 7.699 10.867 10.336 1 96.69 84 ASP B CA 1
ATOM 1430 C C . ASP B 1 84 ? 8.508 10.375 9.141 1 96.69 84 ASP B C 1
ATOM 1432 O O . ASP B 1 84 ? 8.391 9.211 8.75 1 96.69 84 ASP B O 1
ATOM 1436 N N . ASP B 1 85 ? 9.438 11.133 8.719 1 95.12 85 ASP B N 1
ATOM 1437 C CA . ASP B 1 85 ? 10.188 10.867 7.492 1 95.12 85 ASP B CA 1
ATOM 1438 C C . ASP B 1 85 ? 11.117 9.672 7.668 1 95.12 85 ASP B C 1
ATOM 1440 O O . ASP B 1 85 ? 11.32 8.891 6.738 1 95.12 85 ASP B O 1
ATOM 1444 N N . ALA B 1 86 ? 11.664 9.625 8.812 1 95.62 86 ALA B N 1
ATOM 1445 C CA . ALA B 1 86 ? 12.57 8.508 9.078 1 95.62 86 ALA B CA 1
ATOM 1446 C C . ALA B 1 86 ? 11.828 7.176 9 1 95.62 86 ALA B C 1
ATOM 1448 O O . ALA B 1 86 ? 12.328 6.215 8.414 1 95.62 86 ALA B O 1
ATOM 1449 N N . ARG B 1 87 ? 10.648 7.148 9.539 1 95 87 ARG B N 1
ATOM 1450 C CA . ARG B 1 87 ? 9.852 5.926 9.531 1 95 87 ARG B CA 1
ATOM 1451 C C . ARG B 1 87 ? 9.383 5.586 8.117 1 95 87 ARG B C 1
ATOM 1453 O O . ARG B 1 87 ? 9.352 4.414 7.734 1 95 87 ARG B O 1
ATOM 1460 N N . ILE B 1 88 ? 9.031 6.551 7.391 1 95.19 88 ILE B N 1
ATOM 1461 C CA . ILE B 1 88 ? 8.586 6.348 6.016 1 95.19 88 ILE B CA 1
ATOM 1462 C C . ILE B 1 88 ? 9.734 5.785 5.18 1 95.19 88 ILE B C 1
ATOM 1464 O O . ILE B 1 88 ? 9.547 4.855 4.395 1 95.19 88 ILE B O 1
ATOM 1468 N N . ARG B 1 89 ? 10.922 6.309 5.398 1 94 89 ARG B N 1
ATOM 1469 C CA . ARG B 1 89 ? 12.102 5.805 4.695 1 94 89 ARG B CA 1
ATOM 1470 C C . ARG B 1 89 ? 12.375 4.352 5.066 1 94 89 ARG B C 1
ATOM 1472 O O . ARG B 1 89 ? 12.695 3.537 4.199 1 94 89 ARG B O 1
ATOM 1479 N N . ALA B 1 90 ? 12.266 4.051 6.297 1 94.25 90 ALA B N 1
ATOM 1480 C CA . ALA B 1 90 ? 12.477 2.686 6.766 1 94.25 90 ALA B CA 1
ATOM 1481 C C . ALA B 1 90 ? 11.461 1.729 6.156 1 94.25 90 ALA B C 1
ATOM 1483 O O . ALA B 1 90 ? 11.805 0.613 5.762 1 94.25 90 ALA B O 1
ATOM 1484 N N . PHE B 1 91 ? 10.266 2.184 6.098 1 94.81 91 PHE B N 1
ATOM 1485 C CA . PHE B 1 91 ? 9.203 1.384 5.508 1 94.81 91 PHE B CA 1
ATOM 1486 C C . PHE B 1 91 ? 9.484 1.102 4.035 1 94.81 91 PHE B C 1
ATOM 1488 O O . PHE B 1 91 ? 9.406 -0.046 3.592 1 94.81 91 PHE B O 1
ATOM 1495 N N . THR B 1 92 ? 9.812 2.141 3.305 1 93.75 92 THR B N 1
ATOM 1496 C CA . THR B 1 92 ? 10.031 1.963 1.873 1 93.75 92 THR B CA 1
ATOM 1497 C C . THR B 1 92 ? 11.234 1.061 1.618 1 93.75 92 THR B C 1
ATOM 1499 O O . THR B 1 92 ? 11.219 0.243 0.695 1 93.75 92 THR B O 1
ATOM 1502 N N . ALA B 1 93 ? 12.219 1.179 2.426 1 92.25 93 ALA B N 1
ATOM 1503 C CA . ALA B 1 93 ? 13.383 0.298 2.328 1 92.25 93 ALA B CA 1
ATOM 1504 C C . ALA B 1 93 ? 13 -1.147 2.639 1 92.25 93 ALA B C 1
ATOM 1506 O O . ALA B 1 93 ? 13.445 -2.072 1.95 1 92.25 93 ALA B O 1
ATOM 1507 N N . GLN B 1 94 ? 12.227 -1.301 3.641 1 92.25 94 GLN B N 1
ATOM 1508 C CA . GLN B 1 94 ? 11.766 -2.633 4.02 1 92.25 94 GLN B CA 1
ATOM 1509 C C . GLN B 1 94 ? 10.914 -3.254 2.916 1 92.25 94 GLN B C 1
ATOM 1511 O O . GLN B 1 94 ? 11.031 -4.445 2.629 1 92.25 94 GLN B O 1
ATOM 1516 N N . LEU B 1 95 ? 10.055 -2.453 2.395 1 92.06 95 LEU B N 1
ATOM 1517 C CA . LEU B 1 95 ? 9.203 -2.918 1.31 1 92.06 95 LEU B CA 1
ATOM 1518 C C . LEU B 1 95 ? 10.039 -3.412 0.132 1 92.06 95 LEU B C 1
ATOM 1520 O O . LEU B 1 95 ? 9.742 -4.457 -0.45 1 92.06 95 LEU B O 1
ATOM 1524 N N . GLN B 1 96 ? 11.047 -2.699 -0.169 1 88.5 96 GLN B N 1
ATOM 1525 C CA . GLN B 1 96 ? 11.961 -3.094 -1.236 1 88.5 96 GLN B CA 1
ATOM 1526 C C . GLN B 1 96 ? 12.609 -4.441 -0.937 1 88.5 96 GLN B C 1
ATOM 1528 O O . GLN B 1 96 ? 12.812 -5.254 -1.842 1 88.5 96 GLN B O 1
ATOM 1533 N N . ARG B 1 97 ? 12.844 -4.73 0.305 1 87.62 97 ARG B N 1
ATOM 1534 C CA . ARG B 1 97 ? 13.516 -5.961 0.714 1 87.62 97 ARG B CA 1
ATOM 1535 C C . ARG B 1 97 ? 12.555 -7.145 0.676 1 87.62 97 ARG B C 1
ATOM 1537 O O . ARG B 1 97 ? 12.93 -8.242 0.268 1 87.62 97 ARG B O 1
ATOM 1544 N N . VAL B 1 98 ? 11.375 -6.812 1.126 1 86.31 98 VAL B N 1
ATOM 1545 C CA . VAL B 1 98 ? 10.43 -7.914 1.282 1 86.31 98 VAL B CA 1
ATOM 1546 C C . VAL B 1 98 ? 9.844 -8.289 -0.077 1 86.31 98 VAL B C 1
ATOM 1548 O O . VAL B 1 98 ? 9.5 -9.445 -0.316 1 86.31 98 VAL B O 1
ATOM 1551 N N . LEU B 1 99 ? 9.773 -7.293 -0.913 1 87.56 99 LEU B N 1
ATOM 1552 C CA . LEU B 1 99 ? 9.211 -7.586 -2.225 1 87.56 99 LEU B CA 1
ATOM 1553 C C . LEU B 1 99 ? 10.297 -7.977 -3.215 1 87.56 99 LEU B C 1
ATOM 1555 O O . LEU B 1 99 ? 10.078 -8.812 -4.09 1 87.56 99 LEU B O 1
#

Solvent-accessible surface area (backbone atoms only — not comparable to full-atom values): 10836 Å² total; per-residue (Å²): 108,79,61,42,55,40,24,44,44,46,41,33,71,66,47,46,47,51,54,53,38,46,72,43,41,69,78,70,39,67,84,56,60,74,90,40,53,88,51,38,48,42,54,66,63,53,21,62,72,70,69,54,50,68,69,55,41,48,52,47,52,48,44,33,34,76,55,41,44,28,46,77,44,77,55,92,94,42,47,17,36,31,59,30,63,69,48,46,50,51,49,42,54,47,48,55,69,72,100,107,78,61,44,55,38,24,43,44,44,42,32,72,66,49,46,47,49,53,53,38,46,74,43,41,69,78,68,40,67,85,56,62,74,91,39,53,90,51,37,48,42,54,68,61,53,22,62,72,70,68,55,51,69,69,57,42,49,51,48,52,49,45,33,34,73,55,41,45,30,46,76,45,76,54,91,94,41,44,17,37,32,59,30,62,69,49,45,51,51,47,40,53,47,49,56,68,72,100

Secondary structure (DSSP, 8-state):
-HHHHHHHHHS-HHHHHHHHHHHSHHHH-TTS-GGGTTT-EEHHHHHHHHT--HHHHHHHHHHHHHTTSEEEEEETTEEEEEE-HHHHHHHHHHHHHH-/-HHHHHHHHHS-HHHHHHHHHHHSHHHH-TTS-GGGTTT-EEHHHHHHHHT--HHHHHHHHHHHHHTTSEEEEEETTEEEEEE-HHHHHHHHHHHHHH-

pLDDT: mean 94.31, std 5.61, range [62.59, 98.56]

Nearest PDB structures (foldseek):
  6j05-assembly1_A  TM=8.957E-01  e=1.401E-05  Acidithiobacillus ferrooxidans
  3f72-assembly1_B  TM=7.745E-01  e=3.537E-04  Staphylococcus aureus
  3f72-assembly1_A  TM=7.538E-01  e=7.930E-04  Staphylococcus aureus
  1u2w-assembly2_C  TM=7.780E-01  e=1.570E-03  Staphylococcus aureus
  3s2w-assembly1_A  TM=6.053E-01  e=2.256E-01  Methanosarcina mazei Go1

Sequence (198 aa):
MPVLDECKALANETRLRVLEWLKEPDVHFPGRACDTAELGVCAGLIQQKAGTSASTISTHLAILQRAGFVTGTRRGQWIYYRRDDARIRAFTAQLQRVLMPVLDECKALANETRLRVLEWLKEPDVHFPGRACDTAELGVCAGLIQQKAGTSASTISTHLAILQRAGFVTGTRRGQWIYYRRDDARIRAFTAQLQRVL

InterPro domains:
  IPR001845 HTH ArsR-type DNA-binding domain [PS50987] (1-99)
  IPR001845 HTH ArsR-type DNA-binding domain [SM00418] (5-97)
  IPR011991 ArsR-like helix-turn-helix domain [cd00090] (8-87)
  IPR036388 Winged helix-like DNA-binding domain superfamily [G3DSA:1.10.10.10] (2-99)
  IPR036390 Winged helix DNA-binding domain superfamily [SSF46785] (5-97)
  IPR051081 HTH-type Metal-responsive Transcriptional Regulators [PTHR33154] (6-98)

Radius of gyration: 20.17 Å; Cα contacts (8 Å, |Δi|>4): 247; chains: 2; bounding box: 29×60×49 Å

Foldseek 3Di:
DLLVLLVVLCPDPLLVVLLVCLVPVCVNPVVADPVCVVQAAWLVSSCVVSVDDSVVSVVSVVSCVVSVQWDWDDDVPIIHIHGDPVSVVVSVVVVVVVD/DLLVLLVVLCPDPLLVVLLVCLVPVCVNPVVADPVCVVQAAWLVSSCVSSVDDSVVSVVSVVSCVVSVQWDWDDDVPIIHIHGDPVSVVVSVVVVVVVD

Organism: Nocardia brasiliensis (strain ATCC 700358 / HUJEG-1) (NCBI:txid1133849)